Protein 4PLZ (pdb70)

Structure (mmCIF, N/CA/C/O backbone):
data_4PLZ
#
_entry.id   4PLZ
#
_cell.length_a   80.530
_cell.length_b   86.010
_cell.length_c   91.440
_cell.angle_alpha   90.000
_cell.angle_beta   90.000
_cell.angle_gamma   90.000
#
_symmetry.space_group_name_H-M   'I 2 2 2'
#
loop_
_entity.id
_entity.type
_entity.pdbx_description
1 polymer 'L-lactate dehydrogenase'
2 non-polymer 'OXAMIC ACID'
3 non-polymer '1,4-DIHYDRONICOTINAMIDE ADENINE DINUCLEOTIDE'
4 water water
#
loop_
_atom_site.group_PDB
_atom_site.id
_atom_site.type_symbol
_atom_site.label_atom_id
_atom_site.label_alt_id
_atom_site.label_comp_id
_atom_site.label_asym_id
_atom_site.label_entity_id
_atom_site.label_seq_id
_atom_site.pdbx_PDB_ins_code
_atom_site.Cartn_x
_atom_site.Cartn_y
_atom_site.Cartn_z
_atom_site.occupancy
_atom_site.B_iso_or_equiv
_atom_site.auth_seq_id
_atom_site.auth_comp_id
_atom_site.auth_asym_id
_atom_site.auth_atom_id
_atom_site.pdbx_PDB_model_num
ATOM 1 N N . LYS A 1 4 ? 45.464 39.220 18.797 1.00 20.59 3 LYS A N 1
ATOM 2 C CA . LYS A 1 4 ? 44.643 38.555 17.799 1.00 19.52 3 LYS A CA 1
ATOM 3 C C . LYS A 1 4 ? 43.659 37.546 18.387 1.00 14.55 3 LYS A C 1
ATOM 4 O O . LYS A 1 4 ? 43.915 36.936 19.427 1.00 14.84 3 LYS A O 1
ATOM 6 N N . ALA A 1 5 ? 42.551 37.359 17.687 1.00 12.37 4 ALA A N 1
ATOM 7 C CA . ALA A 1 5 ? 41.631 36.289 18.036 1.00 10.90 4 ALA A CA 1
ATOM 8 C C . ALA A 1 5 ? 42.315 34.930 17.902 1.00 10.20 4 ALA A C 1
ATOM 9 O O . ALA A 1 5 ? 43.155 34.734 17.013 1.00 11.60 4 ALA A O 1
ATOM 11 N N . LYS A 1 6 ? 41.862 33.982 18.722 1.00 9.17 5 LYS A N 1
ATOM 12 C CA . LYS A 1 6 ? 42.221 32.590 18.597 1.00 9.46 5 LYS A CA 1
ATOM 13 C C . LYS A 1 6 ? 40.966 31.817 18.194 1.00 8.51 5 LYS A C 1
ATOM 14 O O . LYS A 1 6 ? 39.925 31.849 18.886 1.00 8.96 5 LYS A O 1
ATOM 20 N N . ILE A 1 7 ? 41.060 31.144 17.058 1.00 7.61 6 ILE A N 1
ATOM 21 C CA . ILE A 1 7 ? 39.935 30.410 16.456 1.00 7.90 6 ILE A CA 1
ATOM 22 C C . ILE A 1 7 ? 40.294 28.929 16.473 1.00 7.58 6 ILE A C 1
ATOM 23 O O . ILE A 1 7 ? 41.281 28.521 15.829 1.00 8.94 6 ILE A O 1
ATOM 28 N N . VAL A 1 8 ? 39.515 28.137 17.198 1.00 7.51 7 VAL A N 1
ATOM 29 C CA . VAL A 1 8 ? 39.795 26.706 17.273 1.00 7.34 7 VAL A CA 1
ATOM 30 C C . VAL A 1 8 ? 38.763 25.949 16.443 1.00 7.12 7 VAL A C 1
ATOM 31 O O . VAL A 1 8 ? 37.542 26.057 16.661 1.00 7.95 7 VAL A O 1
ATOM 35 N N . LEU A 1 9 ? 39.272 25.205 15.460 1.00 7.05 8 LEU A N 1
ATOM 36 C CA . LEU A 1 9 ? 38.472 24.376 14.576 1.00 7.24 8 LEU A CA 1
ATOM 37 C C . LEU A 1 9 ? 38.461 22.986 15.164 1.00 7.22 8 LEU A C 1
ATOM 38 O O . LEU A 1 9 ? 39.451 22.260 15.088 1.00 8.10 8 LEU A O 1
ATOM 43 N N . VAL A 1 10 ? 37.349 22.643 15.827 1.00 7.51 9 VAL A N 1
ATOM 44 C CA . VAL A 1 10 ? 37.187 21.333 16.438 1.00 7.59 9 VAL A CA 1
ATOM 45 C C . VAL A 1 10 ? 36.636 20.424 15.358 1.00 7.60 9 VAL A C 1
ATOM 46 O O . VAL A 1 10 ? 35.417 20.397 15.075 1.00 8.07 9 VAL A O 1
ATOM 50 N N . GLY A 1 11 ? 37.557 19.701 14.719 1.00 7.95 10 GLY A N 1
ATOM 51 C CA . GLY A 1 11 ? 37.311 18.996 13.486 1.00 8.18 10 GLY A CA 1
ATOM 52 C C . GLY A 1 11 ? 38.146 19.613 12.382 1.00 8.41 10 GLY A C 1
ATOM 53 O O . GLY A 1 11 ? 37.973 20.788 12.037 1.00 8.46 10 GLY A O 1
ATOM 54 N N . SER A 1 12 ? 39.086 18.837 11.848 1.00 8.24 11 SER A N 1
ATOM 55 C CA . SER A 1 12 ? 40.028 19.287 10.830 1.00 8.06 11 SER A CA 1
ATOM 56 C C . SER A 1 12 ? 39.900 18.476 9.554 1.00 8.14 11 SER A C 1
ATOM 57 O O . SER A 1 12 ? 40.922 18.110 8.932 1.00 9.10 11 SER A O 1
ATOM 60 N N . GLY A 1 13 ? 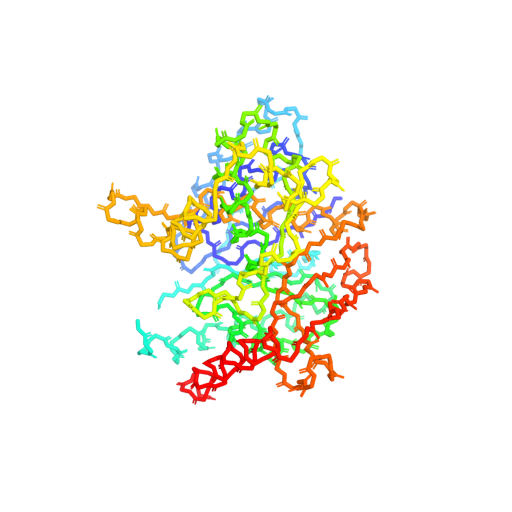38.670 18.172 9.165 1.00 8.33 12 GLY A N 1
ATOM 61 C CA . GLY A 1 13 ? 38.384 17.427 7.960 1.00 8.48 12 GLY A CA 1
ATOM 62 C C . GLY A 1 13 ? 38.212 18.348 6.772 1.00 8.06 12 GLY A C 1
ATOM 63 O O . GLY A 1 13 ? 38.930 19.350 6.626 1.00 8.51 12 GLY A O 1
ATOM 64 N N . MET A 1 14 ? 37.263 18.021 5.898 1.00 8.30 13 MET A N 1
ATOM 65 C CA A MET A 1 14 ? 37.109 18.776 4.662 0.24 9.22 13 MET A CA 1
ATOM 66 C CA B MET A 1 14 ? 37.128 18.788 4.670 0.76 8.19 13 MET A CA 1
ATOM 67 C C . MET A 1 14 ? 36.719 20.229 4.937 1.00 7.83 13 MET A C 1
ATOM 68 O O . MET A 1 14 ? 37.326 21.169 4.395 1.00 8.25 13 MET A O 1
ATOM 77 N N . ILE A 1 15 ? 35.678 20.435 5.736 1.00 7.69 14 ILE A N 1
ATOM 78 C CA . ILE A 1 15 ? 35.275 21.805 6.017 1.00 7.52 14 ILE A CA 1
ATOM 79 C C . ILE A 1 15 ? 36.363 22.532 6.825 1.00 7.52 14 ILE A C 1
ATOM 80 O O . ILE A 1 15 ? 36.681 23.697 6.535 1.00 7.58 14 ILE A O 1
ATOM 85 N N . GLY A 1 16 ? 36.940 21.850 7.820 1.00 7.79 15 GLY A N 1
ATOM 86 C CA . GLY A 1 16 ? 38.002 22.455 8.602 1.00 8.25 15 GLY A CA 1
ATOM 87 C C . GLY A 1 16 ? 39.142 22.994 7.744 1.00 7.59 15 GLY A C 1
ATOM 88 O O . GLY A 1 16 ? 39.641 24.092 7.987 1.00 8.02 15 GLY A O 1
ATOM 89 N N . GLY A 1 17 ? 39.579 22.213 6.756 1.00 8.17 16 GLY A N 1
ATOM 90 C CA . GLY A 1 17 ? 40.683 22.670 5.927 1.00 8.59 16 GLY A CA 1
ATOM 91 C C . GLY A 1 17 ? 40.368 23.943 5.165 1.00 7.77 16 GLY A C 1
ATOM 92 O O . GLY A 1 17 ? 41.211 24.839 5.072 1.00 8.82 16 GLY A O 1
ATOM 93 N N . VAL A 1 18 ? 39.176 24.029 4.599 1.00 7.28 17 VAL A N 1
ATOM 94 C CA . VAL A 1 18 ? 38.839 25.243 3.853 1.00 7.49 17 VAL A CA 1
ATOM 95 C C . VAL A 1 18 ? 38.707 26.419 4.813 1.00 6.66 17 VAL A C 1
ATOM 96 O O . VAL A 1 18 ? 39.103 27.540 4.490 1.00 7.42 17 VAL A O 1
ATOM 100 N N . MET A 1 19 ? 38.104 26.188 5.991 1.00 7.02 18 MET A N 1
ATOM 101 C CA . MET A 1 19 ? 38.014 27.286 6.957 1.00 6.77 18 MET A CA 1
ATOM 102 C C . MET A 1 19 ? 39.388 27.839 7.294 1.00 6.84 18 MET A C 1
ATOM 103 O O . MET A 1 19 ? 39.571 29.050 7.372 1.00 7.27 18 MET A O 1
ATOM 108 N N . ALA A 1 20 ? 40.363 26.952 7.542 1.00 6.89 19 ALA A N 1
ATOM 109 C CA . ALA A 1 20 ? 41.713 27.441 7.871 1.00 7.48 19 ALA A CA 1
ATOM 110 C C . ALA A 1 20 ? 42.268 28.268 6.708 1.00 7.00 19 ALA A C 1
ATOM 111 O O . ALA A 1 20 ? 42.868 29.333 6.927 1.00 7.91 19 ALA A O 1
ATOM 113 N N . THR A 1 21 ? 42.076 27.803 5.486 1.00 7.17 20 THR A N 1
ATOM 114 C CA . THR A 1 21 ? 42.538 28.542 4.301 1.00 7.25 20 THR A CA 1
ATOM 115 C C . THR A 1 21 ? 41.936 29.942 4.285 1.00 6.85 20 THR A C 1
ATOM 116 O O . THR A 1 21 ? 42.652 30.945 4.080 1.00 7.06 20 THR A O 1
ATOM 120 N N . LEU A 1 22 ? 40.610 30.020 4.470 1.00 6.91 21 LEU A N 1
ATOM 121 C CA . LEU A 1 22 ? 39.914 31.309 4.368 1.00 6.92 21 LEU A CA 1
ATOM 122 C C . LEU A 1 22 ? 40.276 32.240 5.519 1.00 6.66 21 LEU A C 1
ATOM 123 O O . LEU A 1 22 ? 40.347 33.445 5.323 1.00 7.08 21 LEU A O 1
ATOM 128 N N . ILE A 1 23 ? 40.485 31.691 6.726 1.00 6.84 22 ILE A N 1
ATOM 129 C CA . ILE A 1 23 ? 40.877 32.518 7.838 1.00 7.05 22 ILE A CA 1
ATOM 130 C C . ILE A 1 23 ? 42.210 33.208 7.536 1.00 6.95 22 ILE A C 1
ATOM 131 O O . ILE A 1 23 ? 42.377 34.403 7.804 1.00 7.64 22 ILE A O 1
ATOM 136 N N . VAL A 1 24 ? 43.173 32.471 6.963 1.00 7.07 23 VAL A N 1
ATOM 137 C CA . VAL A 1 24 ? 44.449 33.107 6.614 1.00 7.58 23 VAL A CA 1
ATOM 138 C C . VAL A 1 24 ? 44.249 34.131 5.492 1.00 6.97 23 VAL A C 1
ATOM 139 O O . VAL A 1 24 ? 44.790 35.230 5.562 1.00 7.81 23 VAL A O 1
ATOM 143 N N . GLN A 1 25 ? 43.450 33.791 4.464 1.00 7.33 24 GLN A N 1
ATOM 144 C CA . GLN A 1 25 ? 43.189 34.739 3.384 1.00 7.79 24 GLN A CA 1
ATOM 145 C C . GLN A 1 25 ? 42.689 36.061 3.931 1.00 7.47 24 GLN A C 1
ATOM 146 O O . GLN A 1 25 ? 43.050 37.132 3.417 1.00 8.75 24 GLN A O 1
ATOM 152 N N . LYS A 1 26 ? 41.808 36.000 4.931 1.00 7.24 25 LYS A N 1
ATOM 153 C CA . LYS A 1 26 ? 41.126 37.162 5.500 1.00 7.66 25 LYS A CA 1
ATOM 154 C C . LYS A 1 26 ? 41.853 37.736 6.720 1.00 8.05 25 LYS A C 1
ATOM 155 O O . LYS A 1 26 ? 41.398 38.701 7.332 1.00 8.82 25 LYS A O 1
ATOM 161 N N . ASN A 1 27 ? 42.981 37.117 7.089 1.00 7.71 26 ASN A N 1
ATOM 162 C CA . ASN A 1 27 ? 43.762 37.519 8.241 1.00 8.06 26 ASN A CA 1
ATOM 163 C C . ASN A 1 27 ? 42.919 37.635 9.511 1.00 8.20 26 ASN A C 1
ATOM 164 O O . ASN A 1 27 ? 43.075 38.580 10.283 1.00 9.39 26 ASN A O 1
ATOM 169 N N . LEU A 1 28 ? 42.023 36.670 9.739 1.00 7.82 27 LEU A N 1
ATOM 170 C CA . LEU A 1 28 ? 41.039 36.852 10.803 1.00 8.59 27 LEU A CA 1
ATOM 171 C C . LEU A 1 28 ? 41.527 36.534 12.201 1.00 8.77 27 LEU A C 1
ATOM 172 O O . LEU A 1 28 ? 40.940 37.054 13.157 1.00 10.66 27 LEU A O 1
ATOM 177 N N . GLY A 1 29 ? 42.523 35.664 12.338 1.00 8.96 28 GLY A N 1
ATOM 178 C CA . GLY A 1 29 ? 43.004 35.311 13.662 1.00 10.84 28 GLY A CA 1
ATOM 179 C C . GLY A 1 29 ? 43.899 34.101 13.582 1.00 8.95 28 GLY A C 1
ATOM 180 O O . GLY A 1 29 ? 44.026 33.466 12.527 1.00 9.06 28 GLY A O 1
ATOM 181 N N . ASP A 1 30 ? 44.530 33.783 14.716 1.00 8.47 29 ASP A N 1
ATOM 182 C CA . ASP A 1 30 ? 45.280 32.555 14.806 1.00 8.64 29 ASP A CA 1
ATOM 183 C C . ASP A 1 30 ? 44.322 31.365 14.761 1.00 8.52 29 ASP A C 1
ATOM 184 O O . ASP A 1 30 ? 43.186 31.462 15.246 1.00 10.00 29 ASP A O 1
ATOM 189 N N . VAL A 1 31 ? 44.781 30.260 14.184 1.00 8.29 30 VAL A N 1
ATOM 190 C CA . VAL A 1 31 ? 43.962 29.069 13.950 1.00 8.75 30 VAL A CA 1
ATOM 191 C C . VAL A 1 31 ? 44.558 27.859 14.593 1.00 8.11 30 VAL A C 1
ATOM 192 O O . VAL A 1 31 ? 45.778 27.605 14.412 1.00 9.23 30 VAL A O 1
ATOM 196 N N . VAL A 1 32 ? 43.744 27.062 15.292 1.00 8.04 31 VAL A N 1
ATOM 197 C CA . VAL A 1 32 ? 44.120 25.727 15.711 1.00 7.67 31 VAL A CA 1
ATOM 198 C C . VAL A 1 32 ? 43.226 24.754 14.974 1.00 7.63 31 VAL A C 1
ATOM 199 O O . VAL A 1 32 ? 41.990 24.816 15.078 1.00 8.83 31 VAL A O 1
ATOM 203 N N . LEU A 1 33 ? 43.847 23.846 14.215 1.00 7.91 32 LEU A N 1
ATOM 204 C CA . LEU A 1 33 ? 43.194 22.707 13.599 1.00 8.13 32 LEU A CA 1
ATOM 205 C C . LEU A 1 33 ? 43.263 21.564 14.602 1.00 7.82 32 LEU A C 1
ATOM 206 O O . LEU A 1 33 ? 44.327 20.958 14.766 1.00 9.08 32 LEU A O 1
ATOM 211 N N . PHE A 1 34 ? 42.172 21.309 15.319 1.00 7.91 33 PHE A N 1
ATOM 212 C CA . PHE A 1 34 ? 42.096 20.230 16.283 1.00 8.06 33 PHE A CA 1
ATOM 213 C C . PHE A 1 34 ? 41.385 19.031 15.661 1.00 8.04 33 PHE A C 1
ATOM 214 O O . PHE A 1 34 ? 40.363 19.182 14.976 1.00 8.70 33 PHE A O 1
ATOM 222 N N . ASP A 1 35 ? 41.886 17.832 15.930 1.00 8.52 34 ASP A N 1
ATOM 223 C CA . ASP A 1 35 ? 41.212 16.630 15.483 1.00 9.03 34 ASP A CA 1
ATOM 224 C C . ASP A 1 35 ? 41.622 15.485 16.411 1.00 9.85 34 ASP A C 1
ATOM 225 O O . ASP A 1 35 ? 42.630 15.588 17.106 1.00 11.12 34 ASP A O 1
ATOM 230 N N . ILE A 1 36 ? 40.872 14.405 16.350 1.00 10.76 35 ILE A N 1
ATOM 231 C CA . ILE A 1 36 ? 41.281 13.187 17.049 1.00 12.21 35 ILE A CA 1
ATOM 232 C C . ILE A 1 36 ? 42.249 12.358 16.205 1.00 11.88 35 ILE A C 1
ATOM 233 O O . ILE A 1 36 ? 42.953 11.533 16.767 1.00 13.16 35 ILE A O 1
ATOM 238 N N . VAL A 1 37 ? 42.308 12.570 14.895 1.00 11.17 36 VAL A N 1
ATOM 239 C CA . VAL A 1 37 ? 43.235 11.841 14.030 1.00 11.55 36 VAL A CA 1
ATOM 240 C C . VAL A 1 37 ? 44.655 12.344 14.296 1.00 11.11 36 VAL A C 1
ATOM 241 O O . VAL A 1 37 ? 44.918 13.544 14.225 1.00 11.37 36 VAL A O 1
ATOM 245 N N . LYS A 1 38 ? 45.567 11.423 14.558 1.00 11.29 37 LYS A N 1
ATOM 246 C CA A LYS A 1 38 ? 46.924 11.816 14.869 0.47 12.50 37 LYS A CA 1
ATOM 247 C CA B LYS A 1 38 ? 46.930 11.787 14.879 0.53 12.37 37 LYS A CA 1
ATOM 248 C C . LYS A 1 38 ? 47.614 12.423 13.687 1.00 13.07 37 LYS A C 1
ATOM 249 O O . LYS A 1 38 ? 47.481 11.925 12.558 1.00 13.40 37 LYS A O 1
ATOM 254 N N . ASN A 1 39 ? 48.360 13.502 13.968 1.00 15.24 38 ASN A N 1
ATOM 255 C CA . ASN A 1 39 ? 49.218 14.255 13.096 1.00 16.93 38 ASN A CA 1
ATOM 256 C C . ASN A 1 39 ? 48.664 14.886 11.834 1.00 14.49 38 ASN A C 1
ATOM 257 O O . ASN A 1 39 ? 49.195 15.903 11.425 1.00 13.59 38 ASN A O 1
ATOM 262 N N . MET A 1 40 ? 47.565 14.371 11.269 1.00 13.27 39 MET A N 1
ATOM 263 C CA . MET A 1 40 ? 46.913 15.002 10.108 1.00 12.44 39 MET A CA 1
ATOM 264 C C . MET A 1 40 ? 46.676 16.497 10.314 1.00 10.51 39 MET A C 1
ATOM 265 O O . MET A 1 40 ? 46.992 17.277 9.412 1.00 10.61 39 MET A O 1
ATOM 270 N N . PRO A 1 41 ? 46.191 16.940 11.485 1.00 10.96 40 PRO A N 1
ATOM 271 C CA . PRO A 1 41 ? 45.979 18.387 11.602 1.00 10.88 40 PRO A CA 1
ATOM 272 C C . PRO A 1 41 ? 47.289 19.175 11.565 1.00 10.51 40 PRO A C 1
ATOM 273 O O . PRO A 1 41 ? 47.298 20.307 11.089 1.00 10.66 40 PRO A O 1
ATOM 277 N N . HIS A 1 42 ? 48.355 18.605 12.106 1.00 11.56 41 HIS A N 1
ATOM 278 C CA . HIS A 1 42 ? 49.667 19.251 12.016 1.00 11.20 41 HIS A CA 1
ATOM 279 C C . HIS A 1 42 ? 50.102 19.405 10.564 1.00 9.85 41 HIS A C 1
ATOM 280 O O . HIS A 1 42 ? 50.695 20.421 10.201 1.00 10.29 41 HIS A O 1
ATOM 292 N N . GLY A 1 43 ? 49.852 18.386 9.755 1.00 10.45 42 GLY A N 1
ATOM 293 C CA . GLY A 1 43 ? 50.236 18.462 8.348 1.00 10.27 42 GLY A CA 1
ATOM 294 C C . GLY A 1 43 ? 49.440 19.521 7.582 1.00 9.02 42 GLY A C 1
ATOM 295 O O . GLY A 1 43 ? 50.006 20.303 6.811 1.00 9.25 42 GLY A O 1
ATOM 296 N N . LYS A 1 44 ? 48.126 19.542 7.790 1.00 9.01 43 LYS A N 1
ATOM 297 C CA . LYS A 1 44 ? 47.301 20.570 7.154 1.00 8.51 43 LYS A CA 1
ATOM 298 C C . LYS A 1 44 ? 47.695 21.957 7.636 1.00 7.78 43 LYS A C 1
ATOM 299 O O . LYS A 1 44 ? 47.733 22.915 6.862 1.00 8.09 43 LYS A O 1
ATOM 305 N N . ALA A 1 45 ? 47.977 22.077 8.925 1.00 8.30 44 ALA A N 1
ATOM 306 C CA . ALA A 1 45 ? 48.348 23.375 9.484 1.00 8.35 44 ALA A CA 1
ATOM 307 C C . ALA A 1 45 ? 49.646 23.864 8.849 1.00 7.86 44 ALA A C 1
ATOM 308 O O . ALA A 1 45 ? 49.788 25.042 8.535 1.00 8.24 44 ALA A O 1
ATOM 310 N N . LEU A 1 46 ? 50.606 22.956 8.668 1.00 8.01 45 LEU A N 1
ATOM 311 C CA . LEU A 1 46 ? 51.891 23.343 8.113 1.00 8.23 45 LEU A CA 1
ATOM 312 C C . LEU A 1 46 ? 51.708 23.868 6.668 1.00 8.04 45 LEU A C 1
ATOM 313 O O . LEU A 1 46 ? 52.166 24.956 6.322 1.00 8.26 45 LEU A O 1
ATOM 318 N N . ASP A 1 47 ? 51.008 23.089 5.838 1.00 8.17 46 ASP A N 1
ATOM 319 C CA . ASP A 1 47 ? 50.713 23.514 4.458 1.00 8.01 46 ASP A CA 1
ATOM 320 C C . ASP A 1 47 ? 50.046 24.894 4.461 1.00 7.61 46 ASP A C 1
ATOM 321 O O . ASP A 1 47 ? 50.451 25.831 3.756 1.00 8.42 46 ASP A O 1
ATOM 326 N N . THR A 1 48 ? 48.984 25.034 5.257 1.00 7.36 47 THR A N 1
ATOM 327 C CA . THR A 1 48 ? 48.202 26.248 5.235 1.00 7.56 47 THR A CA 1
ATOM 328 C C . THR A 1 48 ? 49.005 27.439 5.732 1.00 7.14 47 THR A C 1
ATOM 329 O O . THR A 1 48 ? 48.846 28.568 5.238 1.00 7.32 47 THR A O 1
ATOM 333 N N . SER A 1 49 ? 49.887 27.210 6.704 1.00 7.49 48 SER A N 1
ATOM 334 C CA . SER A 1 49 ? 50.637 28.319 7.290 1.00 8.09 48 SER A CA 1
ATOM 335 C C . SER A 1 49 ? 51.467 29.074 6.248 1.00 6.96 48 SER A C 1
ATOM 336 O O . SER A 1 49 ? 51.656 30.287 6.366 1.00 7.21 48 SER A O 1
ATOM 339 N N . HIS A 1 50 ? 51.958 28.348 5.229 1.00 7.01 49 HIS A N 1
ATOM 340 C CA . HIS A 1 50 ? 52.807 29.016 4.235 1.00 7.21 49 HIS A CA 1
ATOM 341 C C . HIS A 1 50 ? 52.053 30.074 3.448 1.00 6.95 49 HIS A C 1
ATOM 342 O O . HIS A 1 50 ? 52.659 31.007 2.900 1.00 7.66 49 HIS A O 1
ATOM 349 N N . THR A 1 51 ? 50.724 29.932 3.381 1.00 6.74 50 THR A N 1
ATOM 350 C CA . THR A 1 51 ? 49.926 30.895 2.632 1.00 7.06 50 THR A CA 1
ATOM 351 C C . THR A 1 51 ? 49.892 32.272 3.281 1.00 6.65 50 THR A C 1
ATOM 352 O O . THR A 1 51 ? 49.475 33.222 2.623 1.00 7.11 50 THR A O 1
ATOM 356 N N . ASN A 1 52 ? 50.379 32.421 4.518 1.00 6.71 51 ASN A N 1
ATOM 357 C CA . ASN A 1 52 ? 50.519 33.782 5.046 1.00 7.06 51 ASN A CA 1
ATOM 358 C C . ASN A 1 52 ? 51.361 34.647 4.116 1.00 6.66 51 ASN A C 1
ATOM 359 O O . ASN A 1 52 ? 51.115 35.846 4.054 1.00 7.27 51 ASN A O 1
ATOM 364 N N . VAL A 1 53 ? 52.379 34.080 3.460 1.00 6.60 52 VAL A N 1
ATOM 365 C CA . VAL A 1 53 ? 53.234 34.887 2.589 1.00 6.82 52 VAL A CA 1
ATOM 366 C C . VAL A 1 53 ? 52.423 35.391 1.393 1.00 6.80 52 VAL A C 1
ATOM 367 O O . VAL A 1 53 ? 52.388 36.596 1.113 1.00 7.97 52 VAL A O 1
ATOM 371 N N . MET A 1 54 ? 51.763 34.470 0.681 1.00 6.99 53 MET A N 1
ATOM 372 C CA . MET A 1 54 ? 50.971 34.853 -0.493 1.00 7.76 53 MET A CA 1
ATOM 373 C C . MET A 1 54 ? 49.859 35.826 -0.129 1.00 8.60 53 MET A C 1
ATOM 374 O O . MET A 1 54 ? 49.499 36.673 -0.946 1.00 11.90 53 MET A O 1
ATOM 382 N N . ALA A 1 55 ? 49.289 35.669 1.065 1.00 7.65 54 ALA A N 1
ATOM 383 C CA . ALA A 1 55 ? 48.131 36.445 1.474 1.00 8.92 54 ALA A CA 1
ATOM 384 C C . ALA A 1 55 ? 48.461 37.758 2.184 1.00 9.52 54 ALA A C 1
ATOM 385 O O . ALA A 1 55 ? 47.547 38.536 2.480 1.00 11.71 54 ALA A O 1
ATOM 387 N N A TYR A 1 56 ? 49.719 37.984 2.521 0.50 7.52 55 TYR A N 1
ATOM 388 N N B TYR A 1 56 ? 49.760 38.050 2.429 0.50 10.16 55 TYR A N 1
ATOM 389 C CA A TYR A 1 56 ? 50.061 39.208 3.205 0.50 8.19 55 TYR A CA 1
ATOM 390 C CA B TYR A 1 56 ? 50.316 39.161 3.290 0.50 11.04 55 TYR A CA 1
ATOM 391 C C A TYR A 1 56 ? 49.478 39.204 4.619 0.50 5.78 55 TYR A C 1
ATOM 392 C C B TYR A 1 56 ? 49.648 39.195 4.673 0.50 12.17 55 TYR A C 1
ATOM 393 O O A TYR A 1 56 ? 49.181 40.258 5.159 0.50 7.29 55 TYR A O 1
ATOM 394 O O B TYR A 1 56 ? 49.482 40.259 5.275 0.50 15.94 55 TYR A O 1
ATOM 411 N N . SER A 1 57 ? 49.334 38.019 5.205 1.00 7.36 56 SER A N 1
ATOM 412 C CA A SER A 1 57 ? 48.697 37.843 6.511 0.84 7.91 56 SER A CA 1
ATOM 413 C CA B SER A 1 57 ? 48.711 37.930 6.517 0.16 8.07 56 SER A CA 1
ATOM 414 C C . SER A 1 57 ? 49.709 37.507 7.583 1.00 7.65 56 SER A C 1
ATOM 415 O O . SER A 1 57 ? 50.873 37.226 7.303 1.00 8.42 56 SER A O 1
ATOM 420 N N . ASN A 1 58 ? 49.241 37.481 8.831 1.00 8.39 57 ASN A N 1
ATOM 421 C CA . ASN A 1 58 ? 50.077 37.024 9.932 1.00 8.82 57 ASN A CA 1
ATOM 422 C C . ASN A 1 58 ? 49.217 36.279 10.949 1.00 9.05 57 ASN A C 1
ATOM 423 O O . ASN A 1 58 ? 48.997 36.761 12.056 1.00 12.84 57 ASN A O 1
ATOM 431 N N . CYS A 1 59 ? 48.718 35.111 10.551 1.00 8.42 58 CYS A N 1
ATOM 432 C CA . CYS A 1 59 ? 47.933 34.205 11.388 1.00 9.07 58 CYS A CA 1
ATOM 433 C C . CYS A 1 59 ? 48.740 32.942 11.662 1.00 9.28 58 CYS A C 1
ATOM 434 O O . CYS A 1 59 ? 49.163 32.273 10.715 1.00 11.30 58 CYS A O 1
ATOM 437 N N . LYS A 1 60 ? 48.928 32.597 12.923 1.00 9.69 59 LYS A N 1
ATOM 438 C CA . LYS A 1 60 ? 49.516 31.293 13.234 1.00 11.11 59 LYS A CA 1
ATOM 439 C C . LYS A 1 60 ? 48.535 30.208 12.825 1.00 10.72 59 LYS A C 1
ATOM 440 O O . LYS A 1 60 ? 47.318 30.391 12.923 1.00 11.65 59 LYS A O 1
ATOM 446 N N . VAL A 1 61 ? 49.031 29.092 12.337 1.00 9.84 60 VAL A N 1
ATOM 447 C CA . VAL A 1 61 ? 48.174 27.947 12.063 1.00 9.85 60 VAL A CA 1
ATOM 448 C C . VAL A 1 61 ? 48.866 26.745 12.665 1.00 9.47 60 VAL A C 1
ATOM 449 O O . VAL A 1 61 ? 49.981 26.381 12.242 1.00 11.39 60 VAL A O 1
ATOM 453 N N . SER A 1 62 ? 48.240 26.151 13.663 1.00 9.65 61 SER A N 1
ATOM 454 C CA . SER A 1 62 ? 48.814 25.011 14.351 1.00 10.17 61 SER A CA 1
ATOM 455 C C . SER A 1 62 ? 47.836 23.853 14.339 1.00 9.24 61 SER A C 1
ATOM 456 O O . SER A 1 62 ? 46.631 24.067 14.209 1.00 11.33 61 SER A O 1
ATOM 460 N N . GLY A 1 63 ? 48.373 22.651 14.437 1.00 9.72 62 GLY A N 1
ATOM 461 C CA . GLY A 1 63 ? 47.558 21.467 14.640 1.00 9.96 62 GLY A CA 1
ATOM 462 C C . GLY A 1 63 ? 47.546 21.053 16.082 1.00 9.62 62 GLY A C 1
ATOM 463 O O . GLY A 1 63 ? 48.427 21.436 16.857 1.00 11.80 62 GLY A O 1
ATOM 464 N N . SER A 1 64 ? 46.535 20.268 16.442 1.00 9.53 63 SER A N 1
ATOM 465 C CA . SER A 1 64 ? 46.406 19.797 17.810 1.00 9.67 63 SER A CA 1
ATOM 466 C C . SER A 1 64 ? 45.653 18.504 17.880 1.00 9.23 63 SER A C 1
ATOM 467 O O . SER A 1 64 ? 44.666 18.322 17.159 1.00 9.48 63 SER A O 1
ATOM 470 N N . ASN A 1 65 ? 46.088 17.633 18.793 1.00 9.72 64 ASN A N 1
ATOM 471 C CA . ASN A 1 65 ? 45.326 16.483 19.243 1.00 10.99 64 ASN A CA 1
ATOM 472 C C . ASN A 1 65 ? 44.979 16.589 20.720 1.00 11.23 64 ASN A C 1
ATOM 473 O O . ASN A 1 65 ? 44.620 15.585 21.345 1.00 15.22 64 ASN A O 1
ATOM 478 N N . THR A 1 66 ? 45.113 17.779 21.304 1.00 9.53 65 THR A N 1
ATOM 479 C CA . THR A 1 66 ? 44.993 17.970 22.739 1.00 10.35 65 THR A CA 1
ATOM 480 C C . THR A 1 66 ? 43.840 18.916 23.067 1.00 9.63 65 THR A C 1
ATOM 481 O O . THR A 1 66 ? 43.868 20.078 22.671 1.00 9.67 65 THR A O 1
ATOM 485 N N . TYR A 1 67 ? 42.812 18.417 23.739 1.00 9.99 66 TYR A N 1
ATOM 486 C CA . TYR A 1 67 ? 41.615 19.209 23.966 1.00 10.31 66 TYR A CA 1
ATOM 487 C C . TYR A 1 67 ? 41.909 20.488 24.730 1.00 10.08 66 TYR A C 1
ATOM 488 O O . TYR A 1 67 ? 41.225 21.501 24.554 1.00 11.20 66 TYR A O 1
ATOM 497 N N . ASP A 1 68 ? 42.917 20.473 25.586 1.00 11.14 67 ASP A N 1
ATOM 498 C CA A ASP A 1 68 ? 43.144 21.661 26.390 0.51 11.75 67 ASP A CA 1
ATOM 499 C CA B ASP A 1 68 ? 43.263 21.607 26.414 0.49 13.13 67 ASP A CA 1
ATOM 500 C C . ASP A 1 68 ? 43.675 22.826 25.568 1.00 11.93 67 ASP A C 1
ATOM 501 O O . ASP A 1 68 ? 43.716 23.957 26.061 1.00 12.70 67 ASP A O 1
ATOM 510 N N . ASP A 1 69 ? 43.994 22.601 24.292 1.00 11.13 68 ASP A N 1
ATOM 511 C CA . ASP A 1 69 ? 44.284 23.735 23.432 1.00 11.52 68 ASP A CA 1
ATOM 512 C C . ASP A 1 69 ? 43.061 24.620 23.112 1.00 10.62 68 ASP A C 1
ATOM 513 O O . ASP A 1 69 ? 43.194 25.678 22.503 1.00 11.79 68 ASP A O 1
ATOM 518 N N . LEU A 1 70 ? 41.873 24.205 23.561 1.00 9.97 69 LEU A N 1
ATOM 519 C CA . LEU A 1 70 ? 40.718 25.088 23.569 1.00 9.55 69 LEU A CA 1
ATOM 520 C C . LEU A 1 70 ? 40.900 26.292 24.478 1.00 10.31 69 LEU A C 1
ATOM 521 O O . LEU A 1 70 ? 40.184 27.285 24.336 1.00 11.05 69 LEU A O 1
ATOM 526 N N . ALA A 1 71 ? 41.808 26.211 25.460 1.00 10.74 70 ALA A N 1
ATOM 527 C CA . ALA A 1 71 ? 41.984 27.316 26.392 1.00 11.52 70 ALA A CA 1
ATOM 528 C C . ALA A 1 71 ? 42.318 28.594 25.611 1.00 12.59 70 ALA A C 1
ATOM 529 O O . ALA A 1 71 ? 43.150 28.600 24.704 1.00 13.81 70 ALA A O 1
ATOM 531 N N . GLY A 1 72 ? 41.671 29.690 25.947 1.00 14.21 71 GLY A N 1
ATOM 532 C CA . GLY A 1 72 ? 41.972 30.926 25.242 1.00 14.93 71 GLY A CA 1
ATOM 533 C C . GLY A 1 72 ? 41.186 31.151 23.967 1.00 13.29 71 GLY A C 1
ATOM 534 O O . GLY A 1 72 ? 41.332 32.214 23.363 1.00 13.96 71 GLY A O 1
ATOM 535 N N . ALA A 1 73 ? 40.369 30.184 23.541 1.00 10.69 72 ALA A N 1
ATOM 536 C CA . ALA A 1 73 ? 39.654 30.357 22.271 1.00 9.74 72 ALA A CA 1
ATOM 537 C C . ALA A 1 73 ? 38.642 31.477 22.358 1.00 9.59 72 ALA A C 1
ATOM 538 O O . ALA A 1 73 ? 37.856 31.574 23.305 1.00 11.45 72 ALA A O 1
ATOM 540 N N . ASP A 1 74 ? 38.638 32.327 21.335 1.00 9.26 73 ASP A N 1
ATOM 541 C CA . ASP A 1 74 ? 37.595 33.322 21.156 1.00 8.96 73 ASP A CA 1
ATOM 542 C C . ASP A 1 74 ? 36.411 32.785 20.354 1.00 7.99 73 ASP A C 1
ATOM 543 O O . ASP A 1 74 ? 35.250 33.162 20.600 1.00 8.79 73 ASP A O 1
ATOM 548 N N . VAL A 1 75 ? 36.698 31.928 19.377 1.00 8.22 74 VAL A N 1
ATOM 549 C CA . VAL A 1 75 ? 35.676 31.300 18.530 1.00 8.26 74 VAL A CA 1
ATOM 550 C C . VAL A 1 75 ? 36.025 29.828 18.449 1.00 7.56 74 VAL A C 1
ATOM 551 O O . VAL A 1 75 ? 37.206 29.494 18.275 1.00 8.19 74 VAL A O 1
ATOM 555 N N . VAL A 1 76 ? 35.002 28.977 18.578 1.00 7.63 75 VAL A N 1
ATOM 556 C CA . VAL A 1 76 ? 35.164 27.540 18.433 1.00 7.23 75 VAL A CA 1
ATOM 557 C C . VAL A 1 76 ? 34.175 27.088 17.355 1.00 7.25 75 VAL A C 1
ATOM 558 O O . VAL A 1 76 ? 32.973 27.385 17.473 1.00 8.01 75 VAL A O 1
ATOM 562 N N . ILE A 1 77 ? 34.670 26.400 16.332 1.00 7.17 76 ILE A N 1
ATOM 563 C CA . ILE A 1 77 ? 33.811 25.952 15.246 1.00 7.50 76 ILE A CA 1
ATOM 564 C C . ILE A 1 77 ? 33.836 24.427 15.236 1.00 7.27 76 ILE A C 1
ATOM 565 O O . ILE A 1 77 ? 34.909 23.819 15.063 1.00 7.86 76 ILE A O 1
ATOM 570 N N . VAL A 1 78 ? 32.676 23.803 15.415 1.00 7.31 77 VAL A N 1
ATOM 571 C CA . VAL A 1 78 ? 32.592 22.377 15.597 1.00 7.98 77 VAL A CA 1
ATOM 572 C C . VAL A 1 78 ? 32.068 21.683 14.334 1.00 7.50 77 VAL A C 1
ATOM 573 O O . VAL A 1 78 ? 30.862 21.763 14.015 1.00 8.14 77 VAL A O 1
ATOM 577 N N . THR A 1 79 ? 32.970 21.016 13.615 1.00 7.44 78 THR A N 1
ATOM 578 C CA . THR A 1 79 ? 32.621 20.156 12.496 1.00 8.41 78 THR A CA 1
ATOM 579 C C . THR A 1 79 ? 32.871 18.690 12.801 1.00 8.41 78 THR A C 1
ATOM 580 O O . THR A 1 79 ? 32.646 17.837 11.948 1.00 9.75 78 THR A O 1
ATOM 584 N N . ALA A 1 80 ? 33.332 18.389 14.010 1.00 8.80 79 ALA A N 1
ATOM 585 C CA . ALA A 1 80 ? 33.632 17.028 14.411 1.00 9.66 79 ALA A CA 1
ATOM 586 C C . ALA A 1 80 ? 32.421 16.142 14.266 1.00 10.12 79 ALA A C 1
ATOM 587 O O . ALA A 1 80 ? 31.331 16.484 14.739 1.00 11.00 79 ALA A O 1
ATOM 589 N N . GLY A 1 81 ? 32.603 14.962 13.699 1.00 12.72 80 GLY A N 1
ATOM 590 C CA . GLY A 1 81 ? 31.486 14.048 13.695 1.00 16.38 80 GLY A CA 1
ATOM 591 C C . GLY A 1 81 ? 31.665 13.007 12.651 1.00 21.21 80 GLY A C 1
ATOM 592 O O . GLY A 1 81 ? 32.493 13.107 11.757 1.00 24.63 80 GLY A O 1
ATOM 593 N N . PHE A 1 82 ? 30.812 11.996 12.778 1.00 24.34 81 PHE A N 1
ATOM 594 C CA . PHE A 1 82 ? 30.721 10.894 11.797 1.00 28.37 81 PHE A CA 1
ATOM 595 C C . PHE A 1 82 ? 29.786 9.839 12.283 1.00 30.96 81 PHE A C 1
ATOM 596 O O . PHE A 1 82 ? 30.090 9.235 13.317 1.00 33.87 81 PHE A O 1
ATOM 598 N N . ARG A 1 95 ? 22.577 8.036 8.794 1.00 34.70 94 ARG A N 1
ATOM 599 C CA . ARG A 1 95 ? 21.164 7.941 9.116 1.00 32.69 94 ARG A CA 1
ATOM 600 C C . ARG A 1 95 ? 20.931 8.278 10.588 1.00 30.24 94 ARG A C 1
ATOM 601 O O . ARG A 1 95 ? 21.833 8.793 11.283 1.00 29.36 94 ARG A O 1
ATOM 603 N N . ASP A 1 96 ? 19.713 8.000 11.057 1.00 29.59 95 ASP A N 1
ATOM 604 C CA . ASP A 1 96 ? 19.365 8.198 12.455 1.00 27.81 95 ASP A CA 1
ATOM 605 C C . ASP A 1 96 ? 20.300 7.410 13.383 1.00 25.31 95 ASP A C 1
ATOM 606 O O . ASP A 1 96 ? 20.461 7.776 14.544 1.00 24.10 95 ASP A O 1
ATOM 611 N N . ASP A 1 97 ? 20.911 6.336 12.872 1.00 24.56 96 ASP A N 1
ATOM 612 C CA . ASP A 1 97 ? 21.875 5.543 13.643 1.00 23.94 96 ASP A CA 1
ATOM 613 C C . ASP A 1 97 ? 23.064 6.379 14.151 1.00 22.57 96 ASP A C 1
ATOM 614 O O . ASP A 1 97 ? 23.630 6.097 15.205 1.00 24.67 96 ASP A O 1
ATOM 616 N N . LEU A 1 98 ? 23.463 7.396 13.399 1.00 19.28 97 LEU A N 1
ATOM 617 C CA . LEU A 1 98 ? 24.585 8.238 13.814 1.00 18.25 97 LEU A CA 1
ATOM 618 C C . LEU A 1 98 ? 24.233 9.185 14.954 1.00 17.00 97 LEU A C 1
ATOM 619 O O . LEU A 1 98 ? 25.152 9.725 15.593 1.00 17.07 97 LEU A O 1
ATOM 624 N N . LEU A 1 99 ? 22.942 9.449 15.187 1.00 16.23 98 LEU A N 1
ATOM 625 C CA . LEU A 1 99 ? 22.541 10.475 16.155 1.00 15.13 98 LEU A CA 1
ATOM 626 C C . LEU A 1 99 ? 23.165 10.253 17.533 1.00 14.72 98 LEU A C 1
ATOM 627 O O . LEU A 1 99 ? 23.745 11.182 18.069 1.00 14.45 98 LEU A O 1
ATOM 632 N N . PRO A 1 100 ? 23.106 9.021 18.093 1.00 16.43 99 PRO A N 1
ATOM 633 C CA . PRO A 1 100 ? 23.747 8.893 19.414 1.00 17.91 99 PRO A CA 1
ATOM 634 C C . PRO A 1 100 ? 25.277 8.976 19.359 1.00 17.32 99 PRO A C 1
ATOM 635 O O . PRO A 1 100 ? 25.881 9.452 20.312 1.00 17.20 99 PRO A O 1
ATOM 639 N N . LEU A 1 101 ? 25.887 8.580 18.254 1.00 17.09 100 LEU A N 1
ATOM 640 C CA . LEU A 1 101 ? 27.349 8.673 18.136 1.00 17.55 100 LEU A CA 1
ATOM 641 C C . LEU A 1 101 ? 27.798 10.138 18.075 1.00 15.65 100 LEU A C 1
ATOM 642 O O . LEU A 1 101 ? 28.763 10.530 18.749 1.00 16.06 100 LEU A O 1
ATOM 647 N N . ASN A 1 102 ? 27.091 10.965 17.292 1.00 13.80 101 ASN A N 1
ATOM 648 C CA A ASN A 1 102 ? 27.451 12.371 17.224 0.57 12.63 101 ASN A CA 1
ATOM 649 C CA B ASN A 1 102 ? 27.421 12.389 17.188 0.43 13.22 101 ASN A CA 1
ATOM 650 C C . ASN A 1 102 ? 27.036 13.105 18.483 1.00 11.79 101 ASN A C 1
ATOM 651 O O . ASN A 1 102 ? 27.710 14.028 18.893 1.00 11.63 101 ASN A O 1
ATOM 660 N N . ASN A 1 103 ? 25.980 12.644 19.151 1.00 12.22 102 ASN A N 1
ATOM 661 C CA . ASN A 1 103 ? 25.676 13.194 20.468 1.00 12.93 102 ASN A CA 1
ATOM 662 C C . ASN A 1 103 ? 26.855 12.987 21.419 1.00 12.34 102 ASN A C 1
ATOM 663 O O . ASN A 1 103 ? 27.216 13.884 22.155 1.00 13.07 102 ASN A O 1
ATOM 668 N N . LYS A 1 104 ? 27.442 11.784 21.415 1.00 12.67 103 LYS A N 1
ATOM 669 C CA . LYS A 1 104 ? 28.559 11.535 22.322 1.00 13.32 103 LYS A CA 1
ATOM 670 C C . LYS A 1 104 ? 29.749 12.458 22.028 1.00 12.29 103 LYS A C 1
ATOM 671 O O . LYS A 1 104 ? 30.453 12.884 22.946 1.00 13.83 103 LYS A O 1
ATOM 674 N N . ILE A 1 105 ? 29.969 12.755 20.753 1.00 11.83 104 ILE A N 1
ATOM 675 C CA . ILE A 1 105 ? 31.010 13.710 20.377 1.00 11.77 104 ILE A CA 1
ATOM 676 C C . ILE A 1 105 ? 30.651 15.108 20.910 1.00 11.07 104 ILE A C 1
ATOM 677 O O . ILE A 1 105 ? 31.511 15.773 21.480 1.00 11.64 104 ILE A O 1
ATOM 682 N N . MET A 1 106 ? 29.395 15.547 20.766 1.00 11.30 105 MET A N 1
ATOM 683 C CA . MET A 1 106 ? 29.005 16.842 21.314 1.00 10.91 105 MET A CA 1
ATOM 684 C C . MET A 1 106 ? 29.171 16.888 22.826 1.00 11.19 105 MET A C 1
ATOM 685 O O . MET A 1 106 ? 29.578 17.902 23.368 1.00 11.55 105 MET A O 1
ATOM 690 N N . ILE A 1 107 ? 28.827 15.802 23.518 1.00 12.30 106 ILE A N 1
ATOM 691 C CA . ILE A 1 107 ? 29.015 15.751 24.976 1.00 13.33 106 ILE A CA 1
ATOM 692 C C . ILE A 1 107 ? 30.470 15.963 25.344 1.00 12.43 106 ILE A C 1
ATOM 693 O O . ILE A 1 107 ? 30.803 16.772 26.231 1.00 12.85 106 ILE A O 1
ATOM 698 N N . GLU A 1 108 ? 31.349 15.238 24.659 1.00 12.83 107 GLU A N 1
ATOM 699 C CA . GLU A 1 108 ? 32.760 15.316 24.970 1.00 12.82 107 GLU A CA 1
ATOM 700 C C . GLU A 1 108 ? 33.298 16.722 24.714 1.00 10.90 107 GLU A C 1
ATOM 701 O O . GLU A 1 108 ? 33.956 17.305 25.576 1.00 11.67 107 GLU A O 1
ATOM 707 N N . ILE A 1 109 ? 32.979 17.270 23.551 1.00 10.51 108 ILE A N 1
ATOM 708 C CA . ILE A 1 109 ? 33.421 18.615 23.232 1.00 10.13 108 ILE A CA 1
ATOM 709 C C . ILE A 1 109 ? 32.838 19.611 24.230 1.00 9.92 108 ILE A C 1
ATOM 710 O O . ILE A 1 109 ? 33.538 20.522 24.670 1.00 10.52 108 ILE A O 1
ATOM 715 N N . GLY A 1 110 ? 31.561 19.466 24.573 1.00 10.11 109 GLY A N 1
ATOM 716 C CA . GLY A 1 110 ? 30.942 20.405 25.498 1.00 11.12 109 GLY A CA 1
ATOM 717 C C . GLY A 1 110 ? 31.629 20.450 26.845 1.00 9.85 109 GLY A C 1
ATOM 718 O O . GLY A 1 110 ? 31.808 21.546 27.385 1.00 10.47 109 GLY A O 1
ATOM 719 N N . GLY A 1 111 ? 32.001 19.298 27.382 1.00 10.40 110 GLY A N 1
ATOM 720 C CA . GLY A 1 111 ? 32.695 19.289 28.657 1.00 10.76 110 GLY A CA 1
ATOM 721 C C . GLY A 1 111 ? 34.012 20.071 28.581 1.00 10.10 110 GLY A C 1
ATOM 722 O O . GLY A 1 111 ? 34.370 20.799 29.516 1.00 11.48 110 GLY A O 1
ATOM 723 N N . HIS A 1 112 ? 34.723 19.934 27.457 1.00 10.16 111 HIS A N 1
ATOM 724 C CA . HIS A 1 112 ? 35.990 20.637 27.319 1.00 10.62 111 HIS A CA 1
ATOM 725 C C . HIS A 1 112 ? 35.789 22.134 27.071 1.00 10.26 111 HIS A C 1
ATOM 726 O O . HIS A 1 112 ? 36.604 22.924 27.525 1.00 12.02 111 HIS A O 1
ATOM 733 N N . ILE A 1 113 ? 34.752 22.530 26.340 1.00 9.78 112 ILE A N 1
ATOM 734 C CA . ILE A 1 113 ? 34.464 23.948 26.197 1.00 10.04 112 ILE A CA 1
ATOM 735 C C . ILE A 1 113 ? 34.133 24.575 27.551 1.00 10.09 112 ILE A C 1
ATOM 736 O O . ILE A 1 113 ? 34.612 25.647 27.900 1.00 10.27 112 ILE A O 1
ATOM 741 N N . LYS A 1 114 ? 33.303 23.886 28.348 1.00 10.11 113 LYS A N 1
ATOM 742 C CA . LYS A 1 114 ? 32.876 24.435 29.611 1.00 11.08 113 LYS A CA 1
ATOM 743 C C . LYS A 1 114 ? 34.090 24.704 30.500 1.00 11.78 113 LYS A C 1
ATOM 744 O O . LYS A 1 114 ? 34.158 25.718 31.207 1.00 14.11 113 LYS A O 1
ATOM 750 N N . LYS A 1 115 ? 35.043 23.769 30.496 1.00 11.61 114 LYS A N 1
ATOM 751 C CA . LYS A 1 115 ? 36.234 23.871 31.335 1.00 12.82 114 LYS A CA 1
ATOM 752 C C . LYS A 1 115 ? 37.215 24.936 30.796 1.00 12.02 114 LYS A C 1
ATOM 753 O O . LYS A 1 115 ? 37.757 25.740 31.549 1.00 14.62 114 LYS A O 1
ATOM 756 N N . ASN A 1 116 ? 37.451 24.925 29.482 1.00 11.04 115 ASN A N 1
ATOM 757 C CA . ASN A 1 116 ? 38.581 25.650 28.907 1.00 10.97 115 ASN A CA 1
ATOM 758 C C . ASN A 1 116 ? 38.259 26.987 28.268 1.00 10.68 115 ASN A C 1
ATOM 759 O O . ASN A 1 116 ? 39.128 27.850 28.206 1.00 11.93 115 ASN A O 1
ATOM 764 N N . CYS A 1 117 ? 37.067 27.131 27.711 1.00 9.98 116 CYS A N 1
ATOM 765 C CA . CYS A 1 117 ? 36.752 28.388 27.014 1.00 10.45 116 CYS A CA 1
ATOM 766 C C . CYS A 1 117 ? 35.251 28.711 27.119 1.00 10.40 116 CYS A C 1
ATOM 767 O O . CYS A 1 117 ? 34.537 28.843 26.119 1.00 10.20 116 CYS A O 1
ATOM 770 N N . PRO A 1 118 ? 34.757 28.844 28.357 1.00 10.70 117 PRO A N 1
ATOM 771 C CA . PRO A 1 118 ? 33.316 29.075 28.543 1.00 11.38 117 PRO A CA 1
ATOM 772 C C . PRO A 1 118 ? 32.844 30.391 27.963 1.00 10.94 117 PRO A C 1
ATOM 773 O O . PRO A 1 118 ? 31.634 30.550 27.778 1.00 12.07 117 PRO A O 1
ATOM 777 N N . ASN A 1 119 ? 33.742 31.321 27.683 1.00 11.43 118 ASN A N 1
ATOM 778 C CA . ASN A 1 119 ? 33.348 32.597 27.081 1.00 12.61 118 ASN A CA 1
ATOM 779 C C . ASN A 1 119 ? 33.497 32.664 25.573 1.00 10.58 118 ASN A C 1
ATOM 780 O O . ASN A 1 119 ? 33.284 33.713 24.987 1.00 12.19 118 ASN A O 1
ATOM 785 N N . ALA A 1 120 ? 33.819 31.545 24.941 1.00 10.02 119 ALA A N 1
ATOM 786 C CA . ALA A 1 120 ? 33.970 31.532 23.477 1.00 9.80 119 ALA A CA 1
ATOM 787 C C . ALA A 1 120 ? 32.599 31.625 22.794 1.00 8.70 119 ALA A C 1
ATOM 788 O O . ALA A 1 120 ? 31.554 31.229 23.319 1.00 9.84 119 ALA A O 1
ATOM 790 N N . PHE A 1 121 ? 32.642 32.129 21.564 1.00 8.34 120 PHE A N 1
ATOM 791 C CA . PHE A 1 121 ? 31.515 32.083 20.632 1.00 8.11 120 PHE A CA 1
ATOM 792 C C . PHE A 1 121 ? 31.616 30.785 19.867 1.00 7.45 120 PHE A C 1
ATOM 793 O O . PHE A 1 121 ? 32.678 30.467 19.314 1.00 8.65 120 PHE A O 1
ATOM 801 N N . ILE A 1 122 ? 30.521 30.016 19.852 1.00 7.85 121 ILE A N 1
ATOM 802 C CA A ILE A 1 122 ? 30.511 28.659 19.345 0.77 8.37 121 ILE A CA 1
ATOM 803 C CA B ILE A 1 122 ? 30.536 28.679 19.289 0.23 7.82 121 ILE A CA 1
ATOM 804 C C . ILE A 1 122 ? 29.639 28.567 18.073 1.00 7.44 121 ILE A C 1
ATOM 805 O O . ILE A 1 122 ? 28.469 28.978 18.095 1.00 8.03 121 ILE A O 1
ATOM 814 N N . ILE A 1 123 ? 30.189 28.009 17.000 1.00 7.57 122 ILE A N 1
ATOM 815 C CA . ILE A 1 123 ? 29.419 27.703 15.802 1.00 6.96 122 ILE A CA 1
ATOM 816 C C . ILE A 1 123 ? 29.442 26.208 15.583 1.00 7.03 122 ILE A C 1
ATOM 817 O O . ILE A 1 123 ? 30.520 25.600 15.481 1.00 8.10 122 ILE A O 1
ATOM 822 N N . VAL A 1 124 ? 28.264 25.587 15.553 1.00 7.22 123 VAL A N 1
ATOM 823 C CA . VAL A 1 124 ? 28.120 24.149 15.361 1.00 7.45 123 VAL A CA 1
ATOM 824 C C . VAL A 1 124 ? 27.704 23.871 13.927 1.00 6.88 123 VAL A C 1
ATOM 825 O O . VAL A 1 124 ? 26.815 24.542 13.369 1.00 7.58 123 VAL A O 1
ATOM 829 N N . VAL A 1 125 ? 28.320 22.840 13.352 1.00 7.31 124 VAL A N 1
ATOM 830 C CA . VAL A 1 125 ? 28.127 22.470 11.965 1.00 7.58 124 VAL A CA 1
ATOM 831 C C . VAL A 1 125 ? 27.653 21.019 11.846 1.00 7.81 124 VAL A C 1
ATOM 832 O O . VAL A 1 125 ? 26.823 20.717 10.989 1.00 8.60 124 VAL A O 1
ATOM 836 N N . THR A 1 126 ? 28.159 20.136 12.703 1.00 8.39 125 THR A N 1
ATOM 837 C CA . THR A 1 126 ? 27.856 18.705 12.677 1.00 9.35 125 THR A CA 1
ATOM 838 C C . THR A 1 126 ? 26.361 18.443 12.476 1.00 9.09 125 THR A C 1
ATOM 839 O O . THR A 1 126 ? 25.529 18.991 13.187 1.00 9.45 125 THR A O 1
ATOM 843 N N . ASN A 1 127 ? 26.048 17.539 11.539 1.00 9.53 126 ASN A N 1
ATOM 844 C CA . ASN A 1 127 ? 24.659 17.243 11.216 1.00 10.32 126 ASN A CA 1
ATOM 845 C C . ASN A 1 127 ? 24.061 16.144 12.091 1.00 10.58 126 ASN A C 1
ATOM 846 O O . ASN A 1 127 ? 24.757 15.258 12.563 1.00 12.02 126 ASN A O 1
ATOM 851 N N . PRO A 1 128 ? 22.722 16.180 12.299 1.00 10.40 127 PRO A N 1
ATOM 852 C CA . PRO A 1 128 ? 21.796 17.251 11.870 1.00 10.08 127 PRO A CA 1
ATOM 853 C C . PRO A 1 128 ? 21.952 18.451 12.776 1.00 9.07 127 PRO A C 1
ATOM 854 O O . PRO A 1 128 ? 21.828 18.362 14.009 1.00 9.12 127 PRO A O 1
ATOM 858 N N . VAL A 1 129 ? 22.285 19.576 12.173 1.00 8.98 128 VAL A N 1
ATOM 859 C CA . VAL A 1 129 ? 22.830 20.717 12.917 1.00 8.89 128 VAL A CA 1
ATOM 860 C C . VAL A 1 129 ? 21.858 21.281 13.944 1.00 8.18 128 VAL A C 1
ATOM 861 O O . VAL A 1 129 ? 22.299 21.702 15.013 1.00 8.66 128 VAL A O 1
ATOM 865 N N . ASP A 1 130 ? 20.553 21.304 13.661 1.00 8.72 129 ASP A N 1
ATOM 866 C CA . ASP A 1 130 ? 19.632 21.931 14.611 1.00 8.71 129 ASP A CA 1
ATOM 867 C C . ASP A 1 130 ? 19.499 21.091 15.875 1.00 9.09 129 ASP A C 1
ATOM 868 O O . ASP A 1 130 ? 19.194 21.623 16.949 1.00 9.69 129 ASP A O 1
ATOM 873 N N . VAL A 1 131 ? 19.743 19.783 15.759 1.00 8.85 130 VAL A N 1
ATOM 874 C CA . VAL A 1 131 ? 19.826 18.908 16.921 1.00 8.85 130 VAL A CA 1
ATOM 875 C C . VAL A 1 131 ? 21.161 19.105 17.626 1.00 8.58 130 VAL A C 1
ATOM 876 O O . VAL A 1 131 ? 21.231 19.328 18.847 1.00 9.75 130 VAL A O 1
ATOM 880 N N . MET A 1 132 ? 22.257 18.986 16.872 1.00 9.04 131 MET A N 1
ATOM 881 C CA . MET A 1 132 ? 23.602 18.992 17.479 1.00 8.84 131 MET A CA 1
ATOM 882 C C . MET A 1 132 ? 23.924 20.315 18.163 1.00 8.24 131 MET A C 1
ATOM 883 O O . MET A 1 132 ? 24.587 20.321 19.208 1.00 9.14 131 MET A O 1
ATOM 888 N N . VAL A 1 133 ? 23.462 21.435 17.597 1.00 8.27 132 VAL A N 1
ATOM 889 C CA . VAL A 1 133 ? 23.747 22.720 18.232 1.00 8.70 132 VAL A CA 1
ATOM 890 C C . VAL A 1 133 ? 23.095 22.783 19.610 1.00 8.47 132 VAL A C 1
ATOM 891 O O . VAL A 1 133 ? 23.707 23.293 20.565 1.00 9.08 132 VAL A O 1
ATOM 895 N N . GLN A 1 134 ? 21.863 22.281 19.759 1.00 8.91 133 GLN A N 1
ATOM 896 C CA . GLN A 1 134 ? 21.214 22.328 21.058 1.00 9.48 133 GLN A CA 1
ATOM 897 C C . GLN A 1 134 ? 21.897 21.367 22.050 1.00 9.61 133 GLN A C 1
ATOM 898 O O . GLN A 1 134 ? 22.048 21.711 23.226 1.00 10.47 133 GLN A O 1
ATOM 904 N N . LEU A 1 135 ? 22.279 20.185 21.581 1.00 10.24 134 LEU A N 1
ATOM 905 C CA . LEU A 1 135 ? 22.990 19.246 22.449 1.00 10.90 134 LEU A CA 1
ATOM 906 C C . LEU A 1 135 ? 24.279 19.906 22.950 1.00 10.29 134 LEU A C 1
ATOM 907 O O . LEU A 1 135 ? 24.582 19.832 24.137 1.00 11.03 134 LEU A O 1
ATOM 912 N N . LEU A 1 136 ? 25.035 20.562 22.070 1.00 9.57 135 LEU A N 1
ATOM 913 C CA . LEU A 1 136 ? 26.256 21.188 22.531 1.00 9.56 135 LEU A CA 1
ATOM 914 C C . LEU A 1 136 ? 25.964 22.372 23.452 1.00 9.52 135 LEU A C 1
ATOM 915 O O . LEU A 1 136 ? 26.701 22.604 24.439 1.00 10.45 135 LEU A O 1
ATOM 920 N N . HIS A 1 137 ? 24.899 23.127 23.181 1.00 9.38 136 HIS A N 1
ATOM 921 C CA . HIS A 1 137 ? 24.471 24.163 24.129 1.00 10.50 136 HIS A CA 1
ATOM 922 C C . HIS A 1 137 ? 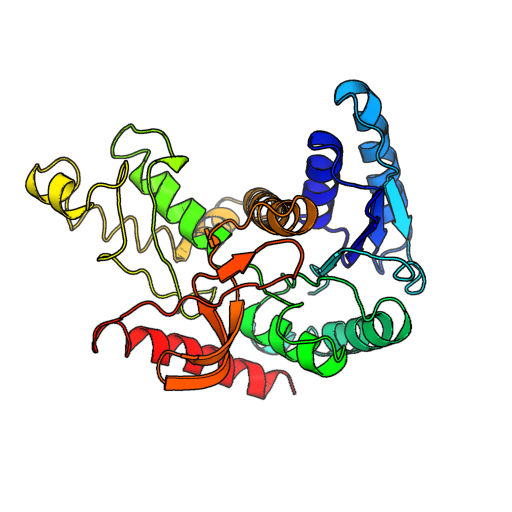24.272 23.587 25.533 1.00 11.27 136 HIS A C 1
ATOM 923 O O . HIS A 1 137 ? 24.763 24.104 26.536 1.00 12.86 136 HIS A O 1
ATOM 930 N N . GLN A 1 138 ? 23.552 22.476 25.597 1.00 11.66 137 GLN A N 1
ATOM 931 C CA . GLN A 1 138 ? 23.275 21.845 26.879 1.00 14.41 137 GLN A CA 1
ATOM 932 C C . GLN A 1 138 ? 24.515 21.344 27.583 1.00 15.54 137 GLN A C 1
ATOM 933 O O . GLN A 1 138 ? 24.618 21.487 28.803 1.00 18.31 137 GLN A O 1
ATOM 939 N N . HIS A 1 139 ? 25.450 20.749 26.848 1.00 13.92 138 HIS A N 1
ATOM 940 C CA . HIS A 1 139 ? 26.615 20.050 27.420 1.00 14.84 138 HIS A CA 1
ATOM 941 C C . HIS A 1 139 ? 27.719 21.131 27.750 1.00 14.14 138 HIS A C 1
ATOM 942 O O . HIS A 1 139 ? 28.575 20.901 28.618 1.00 17.05 138 HIS A O 1
ATOM 949 N N . SER A 1 140 ? 27.765 22.261 27.052 1.00 13.06 139 SER A N 1
ATOM 950 C CA . SER A 1 140 ? 28.826 23.265 27.232 1.00 12.94 139 SER A CA 1
ATOM 951 C C . SER A 1 140 ? 28.455 24.317 28.258 1.00 14.07 139 SER A C 1
ATOM 952 O O . SER A 1 140 ? 29.339 24.974 28.789 1.00 15.66 139 SER A O 1
ATOM 955 N N . GLY A 1 141 ? 27.154 24.520 28.468 1.00 14.47 140 GLY A N 1
ATOM 956 C CA . GLY A 1 141 ? 26.702 25.541 29.382 1.00 15.28 140 GLY A CA 1
ATOM 957 C C . GLY A 1 141 ? 26.836 26.979 28.920 1.00 13.35 140 GLY A C 1
ATOM 958 O O . GLY A 1 141 ? 26.622 27.878 29.726 1.00 14.04 140 GLY A O 1
ATOM 959 N N . VAL A 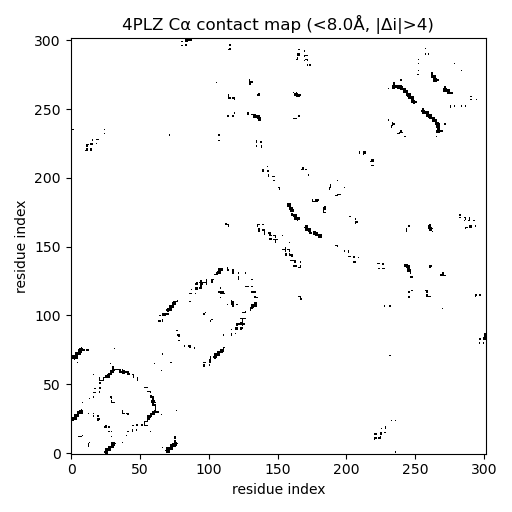1 142 ? 27.186 27.228 27.652 1.00 12.30 141 VAL A N 1
ATOM 960 C CA . VAL A 1 142 ? 27.401 28.607 27.240 1.00 11.89 141 VAL A CA 1
ATOM 961 C C . VAL A 1 142 ? 26.057 29.339 27.130 1.00 11.18 141 VAL A C 1
ATOM 962 O O . VAL A 1 142 ? 24.989 28.725 26.979 1.00 11.15 141 VAL A O 1
ATOM 966 N N . PRO A 1 143 ? 26.092 30.667 27.191 1.00 10.86 142 PRO A N 1
ATOM 967 C CA . PRO A 1 143 ? 24.827 31.406 27.063 1.00 11.27 142 PRO A CA 1
ATOM 968 C C . PRO A 1 143 ? 24.201 31.236 25.683 1.00 9.78 142 PRO A C 1
ATOM 969 O O . PRO A 1 143 ? 24.909 31.034 24.677 1.00 9.78 142 PRO A O 1
ATOM 973 N N . LYS A 1 144 ? 22.893 31.408 25.606 1.00 10.80 143 LYS A N 1
ATOM 974 C CA . LYS A 1 144 ? 22.169 31.226 24.359 1.00 11.17 143 LYS A CA 1
ATOM 975 C C . LYS A 1 144 ? 22.617 32.198 23.269 1.00 10.65 143 LYS A C 1
ATOM 976 O O . LYS A 1 144 ? 22.473 31.883 22.088 1.00 12.30 143 LYS A O 1
ATOM 982 N N . ASN A 1 145 ? 23.132 33.373 23.634 1.00 9.66 144 ASN A N 1
ATOM 983 C CA . ASN A 1 145 ? 23.591 34.314 22.596 1.00 9.77 144 ASN A CA 1
ATOM 984 C C . ASN A 1 145 ? 24.978 33.994 22.089 1.00 8.73 144 ASN A C 1
ATOM 985 O O . ASN A 1 145 ? 25.483 34.712 21.212 1.00 10.45 144 ASN A O 1
ATOM 990 N N . LYS A 1 146 ? 25.585 32.922 22.588 1.00 8.26 145 LYS A N 1
ATOM 991 C CA . LYS A 1 146 ? 26.957 32.606 22.248 1.00 8.14 145 LYS A CA 1
ATOM 992 C C . LYS A 1 146 ? 27.113 31.285 21.514 1.00 7.86 145 LYS A C 1
ATOM 993 O O . LYS A 1 146 ? 28.249 30.805 21.353 1.00 8.49 145 LYS A O 1
ATOM 999 N N . ILE A 1 147 ? 26.017 30.692 21.029 1.00 7.86 146 ILE A N 1
ATOM 1000 C CA . ILE A 1 147 ? 26.135 29.452 20.264 1.00 8.13 146 ILE A CA 1
ATOM 1001 C C . ILE A 1 147 ? 25.059 29.431 19.185 1.00 8.28 146 ILE A C 1
ATOM 1002 O O . ILE A 1 147 ? 23.873 29.677 19.453 1.00 9.99 146 ILE A O 1
ATOM 1007 N N . ILE A 1 148 ? 25.504 29.158 17.961 1.00 7.37 147 ILE A N 1
ATOM 1008 C CA . ILE A 1 148 ? 24.606 29.086 16.808 1.00 7.44 147 ILE A CA 1
ATOM 1009 C C . ILE A 1 148 ? 25.000 27.906 15.933 1.00 6.98 147 ILE A C 1
ATOM 1010 O O . ILE A 1 148 ? 26.132 27.388 16.021 1.00 7.69 147 ILE A O 1
ATOM 1015 N N . GLY A 1 149 ? 24.095 27.517 15.033 1.00 7.22 148 GLY A N 1
ATOM 1016 C CA . GLY A 1 149 ? 24.363 26.496 14.076 1.00 7.64 148 GLY A CA 1
ATOM 1017 C C . GLY A 1 149 ? 24.357 27.001 12.644 1.00 7.00 148 GLY A C 1
ATOM 1018 O O . GLY A 1 149 ? 23.564 27.874 12.288 1.00 7.56 148 GLY A O 1
ATOM 1019 N N . LEU A 1 150 ? 25.235 26.440 11.820 1.00 7.10 149 LEU A N 1
ATOM 1020 C CA . LEU A 1 150 ? 25.188 26.684 10.369 1.00 7.07 149 LEU A CA 1
ATOM 1021 C C . LEU A 1 150 ? 23.933 26.102 9.738 1.00 7.11 149 LEU A C 1
ATOM 1022 O O . LEU A 1 150 ? 23.651 24.916 9.887 1.00 8.68 149 LEU A O 1
ATOM 1027 N N . GLY A 1 151 ? 23.251 26.906 8.933 1.00 7.11 150 GLY A N 1
ATOM 1028 C CA . GLY A 1 151 ? 22.192 26.346 8.099 1.00 7.47 150 GLY A CA 1
ATOM 1029 C C . GLY A 1 151 ? 21.806 27.353 7.028 1.00 6.92 150 GLY A C 1
ATOM 1030 O O . GLY A 1 151 ? 22.190 27.237 5.852 1.00 7.39 150 GLY A O 1
ATOM 1031 N N . GLY A 1 152 ? 21.071 28.384 7.446 1.00 6.75 151 GLY A N 1
ATOM 1032 C CA . GLY A 1 152 ? 20.458 29.274 6.491 1.00 6.86 151 GLY A CA 1
ATOM 1033 C C . GLY A 1 152 ? 21.405 30.046 5.600 1.00 6.39 151 GLY A C 1
ATOM 1034 O O . GLY A 1 152 ? 21.061 30.299 4.442 1.00 6.65 151 GLY A O 1
ATOM 1035 N N . VAL A 1 153 ? 22.596 30.423 6.066 1.00 6.47 152 VAL A N 1
ATOM 1036 C CA . VAL A 1 153 ? 23.515 31.125 5.178 1.00 6.43 152 VAL A CA 1
ATOM 1037 C C . VAL A 1 153 ? 23.874 30.216 4.011 1.00 6.16 152 VAL A C 1
ATOM 1038 O O . VAL A 1 153 ? 23.947 30.654 2.847 1.00 6.85 152 VAL A O 1
ATOM 1042 N N . LEU A 1 154 ? 24.124 28.940 4.298 1.00 6.74 153 LEU A N 1
ATOM 1043 C CA . LEU A 1 154 ? 24.456 27.973 3.251 1.00 6.93 153 LEU A CA 1
ATOM 1044 C C . LEU A 1 154 ? 23.261 27.663 2.350 1.00 6.35 153 LEU A C 1
ATOM 1045 O O . LEU A 1 154 ? 23.360 27.721 1.130 1.00 6.79 153 LEU A O 1
ATOM 1050 N N . ASP A 1 155 ? 22.116 27.324 2.955 1.00 6.79 154 ASP A N 1
ATOM 1051 C CA . ASP A 1 155 ? 20.962 26.972 2.119 1.00 6.94 154 ASP A CA 1
ATOM 1052 C C . ASP A 1 155 ? 20.562 28.138 1.245 1.00 6.71 154 ASP A C 1
ATOM 1053 O O . ASP A 1 155 ? 20.251 27.969 0.053 1.00 7.27 154 ASP A O 1
ATOM 1058 N N . THR A 1 156 ? 20.506 29.338 1.822 1.00 6.55 155 THR A N 1
ATOM 1059 C CA . THR A 1 156 ? 20.140 30.487 1.005 1.00 6.62 155 THR A CA 1
ATOM 1060 C C . THR A 1 156 ? 21.218 30.861 0.000 1.00 6.27 155 THR A C 1
ATOM 1061 O O . THR A 1 156 ? 20.868 31.399 -1.065 1.00 6.86 155 THR A O 1
ATOM 1065 N N . SER A 1 157 ? 22.495 30.553 0.243 1.00 6.71 156 SER A N 1
ATOM 1066 C CA . SER A 1 157 ? 23.491 30.868 -0.796 1.00 6.89 156 SER A CA 1
ATOM 1067 C C . SER A 1 157 ? 23.145 30.151 -2.079 1.00 6.82 156 SER A C 1
ATOM 1068 O O . SER A 1 157 ? 23.359 30.666 -3.177 1.00 7.08 156 SER A O 1
ATOM 1071 N N . ARG A 1 158 ? 22.641 28.922 -1.953 1.00 6.92 157 ARG A N 1
ATOM 1072 C CA . ARG A 1 158 ? 22.285 28.109 -3.113 1.00 6.83 157 ARG A CA 1
ATOM 1073 C C . ARG A 1 158 ? 21.087 28.718 -3.850 1.00 6.88 157 ARG A C 1
ATOM 1074 O O . ARG A 1 158 ? 21.138 28.949 -5.053 1.00 7.36 157 ARG A O 1
ATOM 1082 N N . LEU A 1 159 ? 20.031 29.036 -3.102 1.00 6.88 158 LEU A N 1
ATOM 1083 C CA . LEU A 1 159 ? 18.837 29.651 -3.668 1.00 6.96 158 LEU A CA 1
ATOM 1084 C C . LEU A 1 159 ? 19.163 30.985 -4.350 1.00 6.39 158 LEU A C 1
ATOM 1085 O O . LEU A 1 159 ? 18.761 31.239 -5.501 1.00 7.38 158 LEU A O 1
ATOM 1090 N N . LYS A 1 160 ? 19.896 31.840 -3.643 1.00 6.67 159 LYS A N 1
ATOM 1091 C CA . LYS A 1 160 ? 20.303 33.133 -4.182 1.00 6.61 159 LYS A CA 1
ATOM 1092 C C . LYS A 1 160 ? 21.095 32.925 -5.461 1.00 6.32 159 LYS A C 1
ATOM 1093 O O . LYS A 1 160 ? 20.883 33.616 -6.459 1.00 6.96 159 LYS A O 1
ATOM 1099 N N . TYR A 1 161 ? 22.074 32.018 -5.414 1.00 6.61 160 TYR A N 1
ATOM 1100 C CA . TYR A 1 161 ? 22.929 31.818 -6.578 1.00 6.85 160 TYR A CA 1
ATOM 1101 C C . TYR A 1 161 ? 22.110 31.349 -7.775 1.00 6.89 160 TYR A C 1
ATOM 1102 O O . TYR A 1 161 ? 22.251 31.880 -8.887 1.00 7.33 160 TYR A O 1
ATOM 1111 N N . TYR A 1 162 ? 21.275 30.328 -7.601 1.00 7.18 161 TYR A N 1
ATOM 1112 C CA . TYR A 1 162 ? 20.528 29.805 -8.737 1.00 7.34 161 TYR A CA 1
ATOM 1113 C C . TYR A 1 162 ? 19.624 30.882 -9.354 1.00 7.32 161 TYR A C 1
ATOM 1114 O O . TYR A 1 162 ? 19.513 30.977 -10.565 1.00 7.87 161 TYR A O 1
ATOM 1123 N N . ILE A 1 163 ? 18.964 31.684 -8.511 1.00 7.17 162 ILE A N 1
ATOM 1124 C CA . ILE A 1 163 ? 18.138 32.758 -9.049 1.00 7.61 162 ILE A CA 1
ATOM 1125 C C . ILE A 1 163 ? 18.984 33.790 -9.794 1.00 7.53 162 ILE A C 1
ATOM 1126 O O . ILE A 1 163 ? 18.600 34.289 -10.859 1.00 8.09 162 ILE A O 1
ATOM 1131 N N . SER A 1 164 ? 20.148 34.121 -9.234 1.00 7.74 163 SER A N 1
ATOM 1132 C CA . SER A 1 164 ? 21.005 35.139 -9.879 1.00 7.84 163 SER A CA 1
ATOM 1133 C C . SER A 1 164 ? 21.447 34.693 -11.265 1.00 8.08 163 SER A C 1
ATOM 1134 O O . SER A 1 164 ? 21.613 35.532 -12.147 1.00 8.75 163 SER A O 1
ATOM 1137 N N . GLN A 1 165 ? 21.640 33.391 -11.462 1.00 8.72 164 GLN A N 1
ATOM 1138 C CA A GLN A 1 165 ? 22.108 32.979 -12.768 0.61 10.11 164 GLN A CA 1
ATOM 1139 C CA B GLN A 1 165 ? 22.047 32.823 -12.759 0.39 9.04 164 GLN A CA 1
ATOM 1140 C C . GLN A 1 165 ? 20.965 33.033 -13.782 1.00 9.72 164 GLN A C 1
ATOM 1141 O O . GLN A 1 165 ? 21.196 33.375 -14.931 1.00 12.99 164 GLN A O 1
ATOM 1152 N N . LYS A 1 166 ? 19.737 32.796 -13.359 1.00 9.49 165 LYS A N 1
ATOM 1153 C CA . LYS A 1 166 ? 18.606 32.974 -14.244 1.00 10.47 165 LYS A CA 1
ATOM 1154 C C . LYS A 1 166 ? 18.406 34.430 -14.611 1.00 9.82 165 LYS A C 1
ATOM 1155 O O . LYS A 1 166 ? 18.132 34.748 -15.771 1.00 11.88 165 LYS A O 1
ATOM 1161 N N . LEU A 1 167 ? 18.521 35.323 -13.641 1.00 8.40 166 LEU A N 1
ATOM 1162 C CA . LEU A 1 167 ? 18.235 36.734 -13.871 1.00 8.68 166 LEU A CA 1
ATOM 1163 C C . LEU A 1 167 ? 19.431 37.540 -14.357 1.00 9.07 166 LEU A C 1
ATOM 1164 O O . LEU A 1 167 ? 19.257 38.700 -14.720 1.00 10.19 166 LEU A O 1
ATOM 1169 N N . ASN A 1 168 ? 20.611 36.924 -14.400 1.00 8.85 167 ASN A N 1
ATOM 1170 C CA A ASN A 1 168 ? 21.842 37.582 -14.861 0.64 8.84 167 ASN A CA 1
ATOM 1171 C CA B ASN A 1 168 ? 21.838 37.589 -14.836 0.36 9.61 167 ASN A CA 1
ATOM 1172 C C . ASN A 1 168 ? 22.148 38.837 -14.033 1.00 8.19 167 ASN A C 1
ATOM 1173 O O . ASN A 1 168 ? 22.397 39.930 -14.578 1.00 8.95 167 ASN A O 1
ATOM 1182 N N . VAL A 1 169 ? 22.153 38.646 -12.709 1.00 7.72 168 VAL A N 1
ATOM 1183 C CA . VAL A 1 169 ? 22.529 39.700 -11.768 1.00 7.70 168 VAL A CA 1
ATOM 1184 C C . VAL A 1 169 ? 23.614 39.175 -10.817 1.00 6.98 168 VAL A C 1
ATOM 1185 O O . VAL A 1 169 ? 23.808 37.956 -10.691 1.00 7.35 168 VAL A O 1
ATOM 1189 N N . CYS A 1 170 ? 24.258 40.094 -10.119 1.00 6.85 169 CYS A N 1
ATOM 1190 C CA A CYS A 1 170 ? 25.240 39.716 -9.132 0.58 7.59 169 CYS A CA 1
ATOM 1191 C CA B CYS A 1 170 ? 25.225 39.778 -9.077 0.42 8.07 169 CYS A CA 1
ATOM 1192 C C . CYS A 1 170 ? 24.608 38.803 -8.076 1.00 6.99 169 CYS A C 1
ATOM 1193 O O . CYS A 1 170 ? 23.558 39.117 -7.511 1.00 6.94 169 CYS A O 1
ATOM 1198 N N . PRO A 1 171 ? 25.261 37.659 -7.768 1.00 7.26 170 PRO A N 1
ATOM 1199 C CA . PRO A 1 171 ? 24.657 36.712 -6.798 1.00 7.96 170 PRO A CA 1
ATOM 1200 C C . PRO A 1 171 ? 24.223 37.359 -5.472 1.00 8.26 170 PRO A C 1
ATOM 1201 O O . PRO A 1 171 ? 23.121 37.070 -5.001 1.00 9.41 170 PRO A O 1
ATOM 1205 N N . ARG A 1 172 ? 25.072 38.192 -4.887 1.00 8.66 171 ARG A N 1
ATOM 1206 C CA . ARG A 1 172 ? 24.740 38.806 -3.595 1.00 9.96 171 ARG A CA 1
ATOM 1207 C C . ARG A 1 172 ? 23.556 39.737 -3.677 1.00 7.91 171 ARG A C 1
ATOM 1208 O O . ARG A 1 172 ? 22.988 40.093 -2.652 1.00 8.38 171 ARG A O 1
ATOM 1216 N N . ASP A 1 173 ? 23.188 40.173 -4.882 1.00 6.98 172 ASP A N 1
ATOM 1217 C CA . ASP A 1 173 ? 22.020 41.037 -5.001 1.00 7.05 172 ASP A CA 1
ATOM 1218 C C . ASP A 1 173 ? 20.707 40.278 -4.895 1.00 7.35 172 ASP A C 1
ATOM 1219 O O . ASP A 1 173 ? 19.651 40.921 -4.728 1.00 8.91 172 ASP A O 1
ATOM 1224 N N . VAL A 1 174 ? 20.721 38.962 -4.885 1.00 6.97 173 VAL A N 1
ATOM 1225 C CA . VAL A 1 174 ? 19.511 38.209 -4.565 1.00 6.61 173 VAL A CA 1
ATOM 1226 C C . VAL A 1 174 ? 19.538 37.954 -3.064 1.00 6.58 173 VAL A C 1
ATOM 1227 O O . VAL A 1 174 ? 20.542 37.474 -2.534 1.00 7.57 173 VAL A O 1
ATOM 1231 N N . ASN A 1 175 ? 18.435 38.258 -2.384 1.00 6.73 174 ASN A N 1
ATOM 1232 C CA . ASN A 1 175 ? 18.324 37.922 -0.970 1.00 6.71 174 ASN A CA 1
ATOM 1233 C C . ASN A 1 175 ? 17.105 37.005 -0.808 1.00 6.20 174 ASN A C 1
ATOM 1234 O O . ASN A 1 175 ? 16.143 37.055 -1.603 1.00 7.05 174 ASN A O 1
ATOM 1239 N N . ALA A 1 176 ? 17.183 36.147 0.188 1.00 6.97 175 ALA A N 1
ATOM 1240 C CA . ALA A 1 176 ? 16.177 35.109 0.357 1.00 6.93 175 ALA A CA 1
ATOM 1241 C C . ALA A 1 176 ? 16.273 34.576 1.787 1.00 6.55 175 ALA A C 1
ATOM 1242 O O . ALA A 1 176 ? 17.313 34.702 2.452 1.00 7.49 175 ALA A O 1
ATOM 1244 N N . HIS A 1 177 ? 15.170 33.965 2.228 1.00 7.07 176 HIS A N 1
ATOM 1245 C CA . HIS A 1 177 ? 15.038 33.405 3.563 1.00 6.60 176 HIS A CA 1
ATOM 1246 C C . HIS A 1 177 ? 14.623 31.951 3.486 1.00 6.85 176 HIS A C 1
ATOM 1247 O O . HIS A 1 177 ? 13.611 31.600 2.864 1.00 7.37 176 HIS A O 1
ATOM 1254 N N . ILE A 1 178 ? 15.380 31.104 4.174 1.00 6.68 177 ILE A N 1
ATOM 1255 C CA . ILE A 1 178 ? 15.095 29.690 4.387 1.00 6.97 177 ILE A CA 1
ATOM 1256 C C . ILE A 1 178 ? 15.205 29.492 5.895 1.00 7.18 177 ILE A C 1
ATOM 1257 O O . ILE A 1 178 ? 16.242 29.850 6.465 1.00 7.57 177 ILE A O 1
ATOM 1262 N N . VAL A 1 179 ? 14.153 28.961 6.512 1.00 7.21 178 VAL A N 1
ATOM 1263 C CA . VAL A 1 179 ? 14.039 28.953 7.955 1.00 7.44 178 VAL A CA 1
ATOM 1264 C C . VAL A 1 179 ? 13.615 27.583 8.492 1.00 7.11 178 VAL A C 1
ATOM 1265 O O . VAL A 1 179 ? 13.353 26.635 7.738 1.00 7.81 178 VAL A O 1
ATOM 1269 N N . GLY A 1 180 ? 13.554 27.484 9.814 1.00 7.35 179 GLY A N 1
ATOM 1270 C CA . GLY A 1 180 ? 13.017 26.303 10.472 1.00 8.11 179 GLY A CA 1
ATOM 1271 C C . GLY A 1 180 ? 14.094 25.302 10.831 1.00 7.63 179 GLY A C 1
ATOM 1272 O O . GLY A 1 180 ? 14.422 25.099 12.008 1.00 8.53 179 GLY A O 1
ATOM 1273 N N . ALA A 1 181 ? 14.667 24.686 9.803 1.00 8.34 180 ALA A N 1
ATOM 1274 C CA . ALA A 1 181 ? 15.758 23.727 10.006 1.00 8.79 180 ALA A CA 1
ATOM 1275 C C . ALA A 1 181 ? 16.603 23.678 8.755 1.00 8.74 180 ALA A C 1
ATOM 1276 O O . ALA A 1 181 ? 16.138 23.994 7.648 1.00 9.45 180 ALA A O 1
ATOM 1278 N N . HIS A 1 182 ? 17.843 23.234 8.920 1.00 8.89 181 HIS A N 1
ATOM 1279 C CA . HIS A 1 182 ? 18.648 22.754 7.814 1.00 8.99 181 HIS A CA 1
ATOM 1280 C C . HIS A 1 182 ? 18.152 21.351 7.437 1.00 9.98 181 HIS A C 1
ATOM 1281 O O . HIS A 1 182 ? 17.518 20.695 8.235 1.00 14.12 181 HIS A O 1
ATOM 1288 N N . GLY A 1 183 ? 18.376 20.905 6.211 1.00 11.05 182 GLY A N 1
ATOM 1289 C CA . GLY A 1 183 ? 17.921 19.571 5.812 1.00 11.88 182 GLY A CA 1
ATOM 1290 C C . GLY A 1 183 ? 16.594 19.609 5.069 1.00 10.68 182 GLY A C 1
ATOM 1291 O O . GLY A 1 183 ? 16.093 20.659 4.702 1.00 11.00 182 GLY A O 1
ATOM 1292 N N . ASN A 1 184 ? 16.021 18.425 4.855 1.00 12.25 183 ASN A N 1
ATOM 1293 C CA A ASN A 1 184 ? 14.944 18.261 3.879 0.65 12.60 183 ASN A CA 1
ATOM 1294 C CA B ASN A 1 184 ? 14.949 18.291 3.871 0.35 13.14 183 ASN A CA 1
ATOM 1295 C C . ASN A 1 184 ? 13.642 18.979 4.257 1.00 11.65 183 ASN A C 1
ATOM 1296 O O . ASN A 1 184 ? 12.788 19.180 3.402 1.00 13.18 183 ASN A O 1
ATOM 1305 N N . LYS A 1 185 ? 13.483 19.352 5.539 1.00 10.82 184 LYS A N 1
ATOM 1306 C CA . LYS A 1 185 ? 12.303 20.100 5.957 1.00 11.20 184 LYS A CA 1
ATOM 1307 C C . LYS A 1 185 ? 12.520 21.594 5.989 1.00 9.90 184 LYS A C 1
ATOM 1308 O O 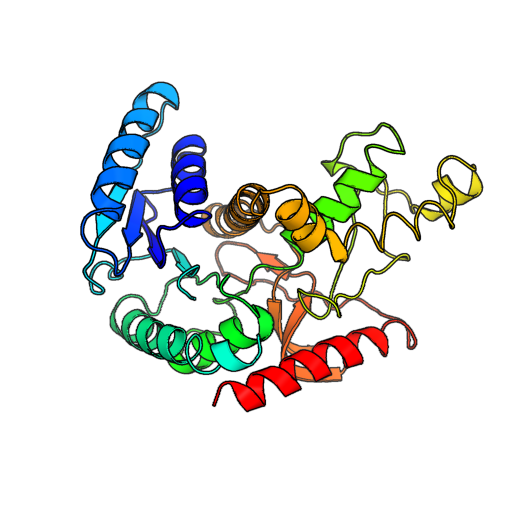. LYS A 1 185 ? 11.663 22.350 6.486 1.00 10.48 184 LYS A O 1
ATOM 1312 N N . MET A 1 186 ? 13.637 22.073 5.428 1.00 9.55 185 MET A N 1
ATOM 1313 C CA . MET A 1 186 ? 13.882 23.504 5.373 1.00 9.37 185 MET A CA 1
ATOM 1314 C C . MET A 1 186 ? 12.682 24.216 4.740 1.00 9.21 185 MET A C 1
ATOM 1315 O O . MET A 1 186 ? 12.079 23.706 3.803 1.00 10.81 185 MET A O 1
ATOM 1320 N N . VAL A 1 187 ? 12.378 25.421 5.223 1.00 8.31 186 VAL A N 1
ATOM 1321 C CA . VAL A 1 187 ? 11.225 26.172 4.727 1.00 8.56 186 VAL A CA 1
ATOM 1322 C C . VAL A 1 187 ? 11.713 27.269 3.807 1.00 7.80 186 VAL A C 1
ATOM 1323 O O . VAL A 1 187 ? 12.317 28.237 4.265 1.00 8.04 186 VAL A O 1
ATOM 1327 N N . LEU A 1 188 ? 11.439 27.109 2.513 1.00 8.27 187 LEU A N 1
ATOM 1328 C CA A LEU A 1 188 ? 11.848 28.084 1.506 0.56 8.02 187 LEU A CA 1
ATOM 1329 C CA B LEU A 1 188 ? 11.864 28.084 1.525 0.44 7.95 187 LEU A CA 1
ATOM 1330 C C . LEU A 1 188 ? 10.729 29.098 1.321 1.00 7.99 187 LEU A C 1
ATOM 1331 O O . LEU A 1 188 ? 9.653 28.744 0.848 1.00 10.33 187 LEU A O 1
ATOM 1340 N N . LEU A 1 189 ? 10.961 30.339 1.720 1.00 7.61 188 LEU A N 1
ATOM 1341 C CA . LEU A 1 189 ? 9.895 31.346 1.795 1.00 7.82 188 LEU A CA 1
ATOM 1342 C C . LEU A 1 189 ? 9.851 32.181 0.520 1.00 7.67 188 LEU A C 1
ATOM 1343 O O . LEU A 1 189 ? 10.548 33.195 0.384 1.00 7.84 188 LEU A O 1
ATOM 1348 N N . LYS A 1 190 ? 9.019 31.778 -0.439 1.00 8.28 189 LYS A N 1
ATOM 1349 C CA . LYS A 1 190 ? 8.925 32.502 -1.689 1.00 7.95 189 LYS A CA 1
ATOM 1350 C C . LYS A 1 190 ? 8.658 33.998 -1.508 1.00 7.70 189 LYS A C 1
ATOM 1351 O O . LYS A 1 190 ? 9.185 34.820 -2.262 1.00 8.45 189 LYS A O 1
ATOM 1357 N N . ARG A 1 191 ? 7.832 34.358 -0.531 1.00 7.85 190 ARG A N 1
ATOM 1358 C CA . ARG A 1 191 ? 7.444 35.736 -0.293 1.00 9.12 190 ARG A CA 1
ATOM 1359 C C . ARG A 1 191 ? 8.620 36.632 0.101 1.00 7.89 190 ARG A C 1
ATOM 1360 O O . ARG A 1 191 ? 8.524 37.849 -0.017 1.00 9.56 190 ARG A O 1
ATOM 1368 N N . TYR A 1 192 ? 9.691 36.030 0.614 1.00 7.47 191 TYR A N 1
ATOM 1369 C CA . TYR A 1 192 ? 10.836 36.747 1.159 1.00 7.82 191 TYR A CA 1
ATOM 1370 C C . TYR A 1 192 ? 12.053 36.750 0.221 1.00 7.66 191 TYR A C 1
ATOM 1371 O O . TYR A 1 192 ? 13.188 36.979 0.676 1.00 8.63 191 TYR A O 1
ATOM 1380 N N . ILE A 1 193 ? 11.817 36.606 -1.086 1.00 7.01 192 ILE A N 1
ATOM 1381 C CA . ILE A 1 193 ? 12.905 36.698 -2.050 1.00 6.65 192 ILE A CA 1
ATOM 1382 C C . ILE A 1 193 ? 12.893 38.077 -2.692 1.00 6.61 192 ILE A C 1
ATOM 1383 O O . ILE A 1 193 ? 11.828 38.574 -3.115 1.00 7.17 192 ILE A O 1
ATOM 1388 N N . THR A 1 194 ? 14.060 38.712 -2.770 1.00 6.56 193 THR A N 1
ATOM 1389 C CA . THR A 1 194 ? 14.216 39.983 -3.424 1.00 6.39 193 THR A CA 1
ATOM 1390 C C . THR A 1 194 ? 15.421 39.975 -4.363 1.00 6.16 193 THR A C 1
ATOM 1391 O O . THR A 1 194 ? 16.336 39.141 -4.202 1.00 7.16 193 THR A O 1
ATOM 1395 N N . VAL A 1 195 ? 15.418 40.901 -5.308 1.00 6.66 194 VAL A N 1
ATOM 1396 C CA . VAL A 1 195 ? 16.488 41.068 -6.285 1.00 7.02 194 VAL A CA 1
ATOM 1397 C C . VAL A 1 195 ? 16.846 42.536 -6.290 1.00 7.00 194 VAL A C 1
ATOM 1398 O O . VAL A 1 195 ? 16.009 43.369 -6.650 1.00 8.00 194 VAL A O 1
ATOM 1402 N N . GLY A 1 196 ? 18.063 42.881 -5.857 1.00 7.41 195 GLY A N 1
ATOM 1403 C CA . GLY A 1 196 ? 18.361 44.295 -5.701 1.00 8.27 195 GLY A CA 1
ATOM 1404 C C . GLY A 1 196 ? 17.399 45.016 -4.774 1.00 7.47 195 GLY A C 1
ATOM 1405 O O . GLY A 1 196 ? 17.177 46.209 -4.934 1.00 8.70 195 GLY A O 1
ATOM 1406 N N . GLY A 1 197 ? 16.849 44.277 -3.798 1.00 7.02 196 GLY A N 1
ATOM 1407 C CA . GLY A 1 197 ? 15.906 44.856 -2.858 1.00 7.60 196 GLY A CA 1
ATOM 1408 C C . GLY A 1 197 ? 14.465 44.912 -3.355 1.00 6.84 196 GLY A C 1
ATOM 1409 O O . GLY A 1 197 ? 13.604 45.427 -2.623 1.00 8.27 196 GLY A O 1
ATOM 1410 N N . ILE A 1 198 ? 14.215 44.432 -4.563 1.00 7.17 197 ILE A N 1
ATOM 1411 C CA . ILE A 1 198 ? 12.901 44.495 -5.196 1.00 7.50 197 ILE A CA 1
ATOM 1412 C C . ILE A 1 198 ? 12.219 43.149 -5.020 1.00 7.21 197 ILE A C 1
ATOM 1413 O O . ILE A 1 198 ? 12.862 42.118 -5.210 1.00 7.43 197 ILE A O 1
ATOM 1418 N N . PRO A 1 199 ? 10.912 43.096 -4.723 1.00 7.97 198 PRO A N 1
ATOM 1419 C CA . PRO A 1 199 ? 10.284 41.774 -4.607 1.00 8.57 198 PRO A CA 1
ATOM 1420 C C . PRO A 1 199 ? 10.477 40.946 -5.869 1.00 7.78 198 PRO A C 1
ATOM 1421 O O . PRO A 1 199 ? 10.229 41.412 -6.981 1.00 8.49 198 PRO A O 1
ATOM 1425 N N . LEU A 1 200 ? 10.799 39.670 -5.673 1.00 7.77 199 LEU A N 1
ATOM 1426 C CA . LEU A 1 200 ? 10.912 38.770 -6.817 1.00 8.21 199 LEU A CA 1
ATOM 1427 C C . LEU A 1 200 ? 9.624 38.715 -7.632 1.00 8.53 199 LEU A C 1
ATOM 1428 O O . LEU A 1 200 ? 9.679 38.528 -8.861 1.00 8.74 199 LEU A O 1
ATOM 1433 N N . GLN A 1 201 ? 8.480 38.888 -6.983 1.00 8.51 200 GLN A N 1
ATOM 1434 C CA . GLN A 1 201 ? 7.227 38.830 -7.733 1.00 9.49 200 GLN A CA 1
ATOM 1435 C C . GLN A 1 201 ? 7.218 39.819 -8.887 1.00 9.00 200 GLN A C 1
ATOM 1436 O O . GLN A 1 201 ? 6.562 39.540 -9.894 1.00 9.89 200 GLN A O 1
ATOM 1442 N N . GLU A 1 202 ? 7.898 40.962 -8.800 1.00 9.00 201 GLU A N 1
ATOM 1443 C CA . GLU A 1 202 ? 7.901 41.884 -9.936 1.00 9.00 201 GLU A CA 1
ATOM 1444 C C . GLU A 1 202 ? 8.581 41.256 -11.149 1.00 9.39 201 GLU A C 1
ATOM 1445 O O . GLU A 1 202 ? 8.158 41.477 -12.288 1.00 10.27 201 GLU A O 1
ATOM 1451 N N . PHE A 1 203 ? 9.656 40.506 -10.911 1.00 9.14 202 PHE A N 1
ATOM 1452 C CA . PHE A 1 203 ? 10.354 39.806 -11.992 1.00 9.30 202 PHE A CA 1
ATOM 1453 C C . PHE A 1 203 ? 9.521 38.679 -12.570 1.00 10.18 202 PHE A C 1
ATOM 1454 O O . PHE A 1 203 ? 9.592 38.428 -13.785 1.00 11.08 202 PHE A O 1
ATOM 1462 N N . ILE A 1 204 ? 8.736 38.016 -11.724 1.00 9.62 203 ILE A N 1
ATOM 1463 C CA . ILE A 1 204 ? 7.818 36.987 -12.225 1.00 10.17 203 ILE A CA 1
ATOM 1464 C C . ILE A 1 204 ? 6.755 37.661 -13.098 1.00 11.22 203 ILE A C 1
ATOM 1465 O O . ILE A 1 204 ? 6.435 37.175 -14.191 1.00 11.77 203 ILE A O 1
ATOM 1470 N N . ASN A 1 205 ? 6.186 38.775 -12.620 1.00 10.84 204 ASN A N 1
ATOM 1471 C CA . ASN A 1 205 ? 5.170 39.473 -13.379 1.00 12.11 204 ASN A CA 1
ATOM 1472 C C . ASN A 1 205 ? 5.685 39.906 -14.744 1.00 12.98 204 ASN A C 1
ATOM 1473 O O . ASN A 1 205 ? 4.944 39.910 -15.722 1.00 14.94 204 ASN A O 1
ATOM 1478 N N . ASN A 1 206 ? 6.975 40.260 -14.812 1.00 13.09 205 ASN A N 1
ATOM 1479 C CA . ASN A 1 206 ? 7.592 40.652 -16.083 1.00 14.38 205 ASN A CA 1
ATOM 1480 C C . ASN A 1 206 ? 8.107 39.505 -16.943 1.00 14.92 205 ASN A C 1
ATOM 1481 O O . ASN A 1 206 ? 8.771 39.738 -17.967 1.00 16.78 205 ASN A O 1
ATOM 1486 N N . LYS A 1 207 ? 7.818 38.278 -16.525 1.00 14.53 206 LYS A N 1
ATOM 1487 C CA . LYS A 1 207 ? 8.171 37.066 -17.253 1.00 15.54 206 LYS A CA 1
ATOM 1488 C C . LYS A 1 207 ? 9.679 36.946 -17.419 1.00 14.99 206 LYS A C 1
ATOM 1489 O O . LYS A 1 207 ? 10.149 36.323 -18.373 1.00 18.11 206 LYS A O 1
ATOM 1493 N N . LEU A 1 208 ? 10.441 37.495 -16.440 1.00 14.22 207 LEU A N 1
ATOM 1494 C CA . LEU A 1 208 ? 11.886 37.334 -16.425 1.00 14.88 207 LEU A CA 1
ATOM 1495 C C . LEU A 1 208 ? 12.282 36.030 -15.757 1.00 13.11 207 LEU A C 1
ATOM 1496 O O . LEU A 1 208 ? 13.356 35.488 -16.025 1.00 15.51 207 LEU A O 1
ATOM 1501 N N . ILE A 1 209 ? 11.393 35.513 -14.900 1.00 13.20 208 ILE A N 1
ATOM 1502 C CA . ILE A 1 209 ? 11.523 34.201 -14.305 1.00 12.20 208 ILE A CA 1
ATOM 1503 C C . ILE A 1 209 ? 10.102 33.740 -14.014 1.00 12.70 208 ILE A C 1
ATOM 1504 O O . ILE A 1 209 ? 9.280 34.534 -13.629 1.00 13.35 208 ILE A O 1
ATOM 1509 N N . SER A 1 210 ? 9.792 32.483 -14.229 1.00 11.25 209 SER A N 1
ATOM 1510 C CA . SER A 1 210 ? 8.421 32.014 -14.004 1.00 10.81 209 SER A CA 1
ATOM 1511 C C . SER A 1 210 ? 8.262 31.319 -12.661 1.00 9.89 209 SER A C 1
ATOM 1512 O O . SER A 1 210 ? 9.237 30.897 -12.028 1.00 9.87 209 SER A O 1
ATOM 1515 N N . ASP A 1 211 ? 7.011 31.166 -12.243 1.00 9.68 210 ASP A N 1
ATOM 1516 C CA . ASP A 1 211 ? 6.732 30.388 -11.061 1.00 9.47 210 ASP A CA 1
ATOM 1517 C C . ASP A 1 211 ? 7.235 28.946 -11.178 1.00 9.00 210 ASP A C 1
ATOM 1518 O O . ASP A 1 211 ? 7.761 28.398 -10.203 1.00 10.00 210 ASP A O 1
ATOM 1523 N N . ALA A 1 212 ? 7.088 28.349 -12.351 1.00 9.78 211 ALA A N 1
ATOM 1524 C CA . ALA A 1 212 ? 7.556 26.989 -12.546 1.00 10.33 211 ALA A CA 1
ATOM 1525 C C . ALA A 1 212 ? 9.089 26.905 -12.475 1.00 9.87 211 ALA A C 1
ATOM 1526 O O . ALA A 1 212 ? 9.643 25.946 -11.929 1.00 10.18 211 ALA A O 1
ATOM 1528 N N . GLU A 1 213 ? 9.782 27.910 -13.041 1.00 9.88 212 GLU A N 1
ATOM 1529 C CA . GLU A 1 213 ? 11.242 27.935 -12.896 1.00 9.93 212 GLU A CA 1
ATOM 1530 C C . GLU A 1 213 ? 11.638 28.004 -11.435 1.00 9.59 212 GLU A C 1
ATOM 1531 O O . GLU A 1 213 ? 12.607 27.361 -11.006 1.00 9.83 212 GLU A O 1
ATOM 1537 N N . LEU A 1 214 ? 10.914 28.827 -10.669 1.00 9.26 213 LEU A N 1
ATOM 1538 C CA A LEU A 1 214 ? 11.253 28.985 -9.257 0.64 9.45 213 LEU A CA 1
ATOM 1539 C CA B LEU A 1 214 ? 11.193 28.978 -9.250 0.36 9.45 213 LEU A CA 1
ATOM 1540 C C . LEU A 1 214 ? 10.976 27.691 -8.498 1.00 9.76 213 LEU A C 1
ATOM 1541 O O . LEU A 1 214 ? 11.754 27.314 -7.633 1.00 10.28 213 LEU A O 1
ATOM 1550 N N . GLU A 1 215 ? 9.888 26.972 -8.837 1.00 10.36 214 GLU A N 1
ATOM 1551 C CA A GLU A 1 215 ? 9.647 25.680 -8.195 0.62 11.12 214 GLU A CA 1
ATOM 1552 C CA B GLU A 1 215 ? 9.644 25.686 -8.208 0.38 11.01 214 GLU A CA 1
ATOM 1553 C C . GLU A 1 215 ? 10.812 24.729 -8.427 1.00 9.88 214 GLU A C 1
ATOM 1554 O O . GLU A 1 215 ? 11.260 24.038 -7.498 1.00 10.04 214 GLU A O 1
ATOM 1559 N N . ALA A 1 216 ? 11.332 24.686 -9.665 1.00 9.57 215 ALA A N 1
ATOM 1560 C CA . ALA A 1 216 ? 12.460 23.809 -9.933 1.00 9.63 215 ALA A CA 1
ATOM 1561 C C . ALA A 1 216 ? 13.712 24.263 -9.156 1.00 8.77 215 ALA A C 1
ATOM 1562 O O . ALA A 1 216 ? 14.472 23.414 -8.657 1.00 9.69 215 ALA A O 1
ATOM 1564 N N . ILE A 1 217 ? 13.910 25.572 -9.020 1.00 9.13 216 ILE A N 1
ATOM 1565 C CA . ILE A 1 217 ? 15.029 26.088 -8.243 1.00 8.55 216 ILE A CA 1
ATOM 1566 C C . ILE A 1 217 ? 14.880 25.730 -6.761 1.00 8.23 216 ILE A C 1
ATOM 156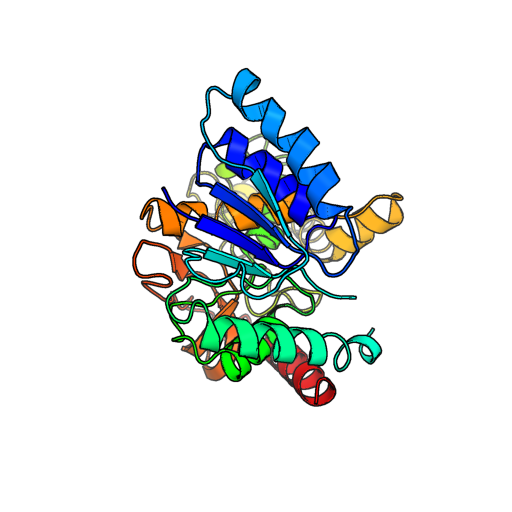7 O O . ILE A 1 217 ? 15.873 25.429 -6.081 1.00 8.78 216 ILE A O 1
ATOM 1572 N N . PHE A 1 218 ? 13.661 25.797 -6.231 1.00 8.57 217 PHE A N 1
ATOM 1573 C CA A PHE A 1 218 ? 13.442 25.418 -4.845 0.65 9.17 217 PHE A CA 1
ATOM 1574 C CA B PHE A 1 218 ? 13.458 25.418 -4.838 0.35 9.01 217 PHE A CA 1
ATOM 1575 C C . PHE A 1 218 ? 13.824 23.955 -4.628 1.00 8.63 217 PHE A C 1
ATOM 1576 O O . PHE A 1 218 ? 14.532 23.605 -3.682 1.00 9.72 217 PHE A O 1
ATOM 1591 N N . ASP A 1 219 ? 13.325 23.085 -5.490 1.00 9.80 218 ASP A N 1
ATOM 1592 C CA A ASP A 1 219 ? 13.681 21.667 -5.357 0.58 10.52 218 ASP A CA 1
ATOM 1593 C CA B ASP A 1 219 ? 13.666 21.670 -5.396 0.42 10.81 218 ASP A CA 1
ATOM 1594 C C . ASP A 1 219 ? 15.189 21.451 -5.502 1.00 10.28 218 ASP A C 1
ATOM 1595 O O . ASP A 1 219 ? 15.783 20.650 -4.755 1.00 11.19 218 ASP A O 1
ATOM 1604 N N . ARG A 1 220 ? 15.825 22.175 -6.418 1.00 9.73 219 ARG A N 1
ATOM 1605 C CA . ARG A 1 220 ? 17.278 22.049 -6.555 1.00 9.74 219 ARG A CA 1
ATOM 1606 C C . ARG A 1 220 ? 17.977 22.481 -5.274 1.00 9.44 219 ARG A C 1
ATOM 1607 O O . ARG A 1 220 ? 18.959 21.844 -4.866 1.00 10.21 219 ARG A O 1
ATOM 1615 N N . THR A 1 221 ? 17.503 23.548 -4.656 1.00 8.94 220 THR A N 1
ATOM 1616 C CA . THR A 1 221 ? 18.094 24.026 -3.424 1.00 8.82 220 THR A CA 1
ATOM 1617 C C . THR A 1 221 ? 17.999 22.965 -2.323 1.00 9.09 220 THR A C 1
ATOM 1618 O O . THR A 1 221 ? 19.005 22.652 -1.647 1.00 9.76 220 THR A O 1
ATOM 1622 N N . VAL A 1 222 ? 16.804 22.404 -2.131 1.00 9.41 221 VAL A N 1
ATOM 1623 C CA . VAL A 1 222 ? 16.636 21.397 -1.096 1.00 11.30 221 VAL A CA 1
ATOM 1624 C C . VAL A 1 222 ? 17.581 20.208 -1.329 1.00 11.02 221 VAL A C 1
ATOM 1625 O O . VAL A 1 222 ? 18.159 19.665 -0.394 1.00 12.67 221 VAL A O 1
ATOM 1629 N N . ASN A 1 223 ? 17.743 19.823 -2.589 1.00 10.56 222 ASN A N 1
ATOM 1630 C CA . ASN A 1 223 ? 18.502 18.631 -2.921 1.00 12.02 222 ASN A CA 1
ATOM 1631 C C . ASN A 1 223 ? 19.953 18.877 -3.319 1.00 10.60 222 ASN A C 1
ATOM 1632 O O . ASN A 1 223 ? 20.601 17.960 -3.836 1.00 11.60 222 ASN A O 1
ATOM 1637 N N . THR A 1 224 ? 20.471 20.081 -3.058 1.00 9.92 223 THR A N 1
ATOM 1638 C CA . THR A 1 224 ? 21.797 20.412 -3.562 1.00 9.56 223 THR A CA 1
ATOM 1639 C C . THR A 1 224 ? 22.885 19.504 -2.980 1.00 9.51 223 THR A C 1
ATOM 1640 O O . THR A 1 224 ? 23.801 19.099 -3.704 1.00 9.72 223 THR A O 1
ATOM 1644 N N . ALA A 1 225 ? 22.840 19.216 -1.674 1.00 10.62 224 ALA A N 1
ATOM 1645 C CA . ALA A 1 225 ? 23.898 18.363 -1.110 1.00 11.42 224 ALA A CA 1
ATOM 1646 C C . ALA A 1 225 ? 23.897 17.003 -1.783 1.00 11.83 224 ALA A C 1
ATOM 1647 O O . ALA A 1 225 ? 24.955 16.475 -2.127 1.00 13.12 224 ALA A O 1
ATOM 1649 N N . LEU A 1 226 ? 22.701 16.448 -2.014 1.00 12.04 225 LEU A N 1
ATOM 1650 C CA . LEU A 1 226 ? 22.584 15.171 -2.711 1.00 12.83 225 LEU A CA 1
ATOM 1651 C C . LEU A 1 226 ? 23.100 15.258 -4.149 1.00 12.06 225 LEU A C 1
ATOM 1652 O O . LEU A 1 226 ? 23.744 14.334 -4.653 1.00 13.52 225 LEU A O 1
ATOM 1657 N N . GLU A 1 227 ? 22.793 16.360 -4.826 1.00 11.38 226 GLU A N 1
ATOM 1658 C CA . GLU A 1 227 ? 23.239 16.561 -6.201 1.00 11.86 226 GLU A CA 1
ATOM 1659 C C . GLU A 1 227 ? 24.773 16.526 -6.242 1.00 11.74 226 GLU A C 1
ATOM 1660 O O . GLU A 1 227 ? 25.368 15.878 -7.125 1.00 13.17 226 GLU A O 1
ATOM 1666 N N . ILE A 1 228 ? 25.420 17.221 -5.302 1.00 11.23 227 ILE A N 1
ATOM 1667 C CA . ILE A 1 228 ? 26.876 17.262 -5.273 1.00 11.13 227 ILE A CA 1
ATOM 1668 C C . ILE A 1 228 ? 27.456 15.885 -5.003 1.00 12.32 227 ILE A C 1
ATOM 1669 O O . ILE A 1 228 ? 28.399 15.439 -5.683 1.00 13.66 227 ILE A O 1
ATOM 1674 N N . VAL A 1 229 ? 26.885 15.165 -4.042 1.00 13.01 228 VAL A N 1
ATOM 1675 C CA . VAL A 1 229 ? 27.346 13.803 -3.753 1.00 14.25 228 VAL A CA 1
ATOM 1676 C C . VAL A 1 229 ? 27.159 12.882 -4.963 1.00 14.53 228 VAL A C 1
ATOM 1677 O O . VAL A 1 229 ? 28.031 12.056 -5.290 1.00 15.74 228 VAL A O 1
ATOM 1681 N N . ASN A 1 230 ? 26.034 13.010 -5.664 1.00 14.53 229 ASN A N 1
ATOM 1682 C CA . ASN A 1 230 ? 25.808 12.165 -6.835 1.00 15.75 229 ASN A CA 1
ATOM 1683 C C . ASN A 1 230 ? 26.748 12.477 -8.007 1.00 15.51 229 ASN A C 1
ATOM 1684 O O . ASN A 1 230 ? 26.925 11.641 -8.901 1.00 18.01 229 ASN A O 1
ATOM 1689 N N . LEU A 1 231 ? 27.366 13.650 -7.978 1.00 14.72 230 LEU A N 1
ATOM 1690 C CA . LEU A 1 231 ? 28.396 14.012 -8.945 1.00 15.05 230 LEU A CA 1
ATOM 1691 C C . LEU A 1 231 ? 29.776 13.619 -8.501 1.00 15.48 230 LEU A C 1
ATOM 1692 O O . LEU A 1 231 ? 30.779 14.040 -9.081 1.00 18.20 230 LEU A O 1
ATOM 1697 N N . HIS A 1 232 ? 29.855 12.791 -7.468 1.00 14.91 231 HIS A N 1
ATOM 1698 C CA . HIS A 1 232 ? 31.146 12.269 -6.962 1.00 15.85 231 HIS A CA 1
ATOM 1699 C C . HIS A 1 232 ? 32.008 13.351 -6.347 1.00 14.58 231 HIS A C 1
ATOM 1700 O O . HIS A 1 232 ? 33.239 13.358 -6.459 1.00 16.47 231 HIS A O 1
ATOM 1707 N N . ALA A 1 233 ? 31.346 14.233 -5.638 1.00 13.55 232 ALA A N 1
ATOM 1708 C CA . ALA A 1 233 ? 32.015 15.272 -4.883 1.00 13.96 232 ALA A CA 1
ATOM 1709 C C . ALA A 1 233 ? 31.394 15.358 -3.494 1.00 14.42 232 ALA A C 1
ATOM 1710 O O . ALA A 1 233 ? 30.516 14.594 -3.174 1.00 16.89 232 ALA A O 1
ATOM 1712 N N . SER A 1 234 ? 31.864 16.284 -2.677 1.00 16.38 233 SER A N 1
ATOM 1713 C CA A SER A 1 234 ? 31.300 16.489 -1.349 0.54 16.89 233 SER A CA 1
ATOM 1714 C CA B SER A 1 234 ? 31.359 16.497 -1.318 0.46 16.33 233 SER A CA 1
ATOM 1715 C C . SER A 1 234 ? 31.055 17.972 -1.131 1.00 14.16 233 SER A C 1
ATOM 1716 O O . SER A 1 234 ? 31.854 18.805 -1.573 1.00 13.44 233 SER A O 1
ATOM 1721 N N . PRO A 1 235 ? 29.928 18.336 -0.462 1.00 13.61 234 PRO A N 1
ATOM 1722 C CA . PRO A 1 235 ? 29.722 19.769 -0.170 1.00 10.85 234 PRO A CA 1
ATOM 1723 C C . PRO A 1 235 ? 30.548 20.224 1.026 1.00 9.83 234 PRO A C 1
ATOM 1724 O O . PRO A 1 235 ? 30.237 19.878 2.173 1.00 10.99 234 PRO A O 1
ATOM 1728 N N . TYR A 1 236 ? 31.589 20.996 0.765 1.00 8.53 235 TYR A N 1
ATOM 1729 C CA . TYR A 1 236 ? 32.421 21.467 1.874 1.00 8.46 235 TYR A CA 1
ATOM 1730 C C . TYR A 1 236 ? 32.955 22.870 1.656 1.00 7.50 235 TYR A C 1
ATOM 1731 O O . TYR A 1 236 ? 33.223 23.558 2.657 1.00 8.03 235 TYR A O 1
ATOM 1740 N N . VAL A 1 237 ? 33.137 23.321 0.404 1.00 7.57 236 VAL A N 1
ATOM 1741 C CA . VAL A 1 237 ? 33.690 24.656 0.211 1.00 7.06 236 VAL A CA 1
ATOM 1742 C C . VAL A 1 237 ? 32.670 25.727 0.586 1.00 7.03 236 VAL A C 1
ATOM 1743 O O . VAL A 1 237 ? 32.997 26.667 1.327 1.00 6.87 236 VAL A O 1
ATOM 1747 N N . ALA A 1 238 ? 31.449 25.626 0.058 1.00 7.17 237 ALA A N 1
ATOM 1748 C CA . ALA A 1 238 ? 30.439 26.615 0.419 1.00 7.09 237 ALA A CA 1
ATOM 1749 C C . ALA A 1 238 ? 30.061 26.540 1.909 1.00 6.37 237 ALA A C 1
ATOM 1750 O O . ALA A 1 238 ? 29.918 27.586 2.546 1.00 6.49 237 ALA A O 1
ATOM 1752 N N . PRO A 1 239 ? 29.935 25.337 2.510 1.00 6.46 238 PRO A N 1
ATOM 1753 C CA . PRO A 1 239 ? 29.741 25.310 3.965 1.00 6.90 238 PRO A CA 1
ATOM 1754 C C . PRO A 1 239 ? 30.830 26.099 4.698 1.00 6.37 238 PRO A C 1
ATOM 1755 O O . PRO 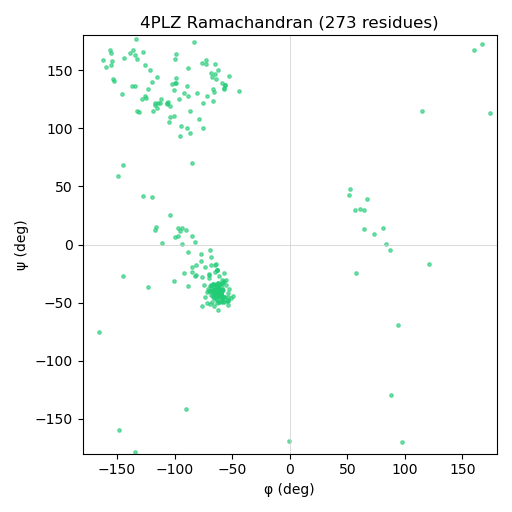A 1 239 ? 30.519 26.923 5.567 1.00 6.71 238 PRO A O 1
ATOM 1759 N N . ALA A 1 240 ? 32.103 25.875 4.356 1.00 6.85 239 ALA A N 1
ATOM 1760 C CA . ALA A 1 240 ? 33.182 26.600 4.991 1.00 6.71 239 ALA A CA 1
ATOM 1761 C C . ALA A 1 240 ? 33.040 28.107 4.806 1.00 6.43 239 ALA A C 1
ATOM 1762 O O . ALA A 1 240 ? 33.223 28.884 5.757 1.00 6.64 239 ALA A O 1
ATOM 1764 N N . ALA A 1 241 ? 32.738 28.549 3.583 1.00 6.22 240 ALA A N 1
ATOM 1765 C CA . ALA A 1 241 ? 32.632 29.985 3.339 1.00 6.60 240 ALA A CA 1
ATOM 1766 C C . ALA A 1 241 ? 31.477 30.592 4.145 1.00 6.16 240 ALA A C 1
ATOM 1767 O O . ALA A 1 241 ? 31.590 31.713 4.663 1.00 6.51 240 ALA A O 1
ATOM 1769 N N . ALA A 1 242 ? 30.367 29.870 4.244 1.00 6.24 241 ALA A N 1
ATOM 1770 C CA . ALA A 1 242 ? 29.231 30.348 5.043 1.00 6.53 241 ALA A CA 1
ATOM 1771 C C . ALA A 1 242 ? 29.594 30.489 6.515 1.00 6.16 241 ALA A C 1
ATOM 1772 O O . ALA A 1 242 ? 29.255 31.481 7.173 1.00 6.64 241 ALA A O 1
ATOM 1774 N N . ILE A 1 243 ? 30.302 29.489 7.041 1.00 6.04 242 ILE A N 1
ATOM 1775 C CA . ILE A 1 243 ? 30.734 29.534 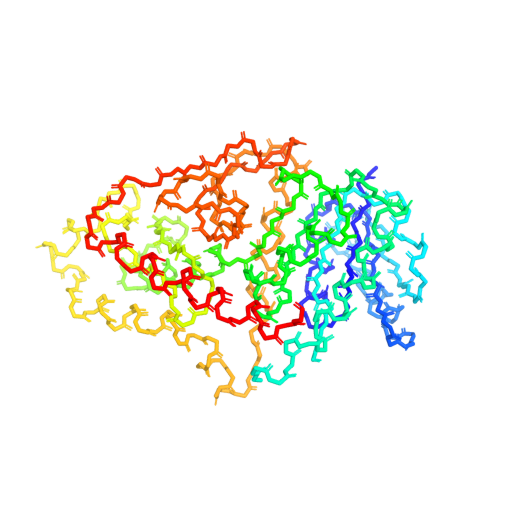8.429 1.00 6.42 242 ILE A CA 1
ATOM 1776 C C . ILE A 1 243 ? 31.656 30.730 8.678 1.00 6.35 242 ILE A C 1
ATOM 1777 O O . ILE A 1 243 ? 31.532 31.442 9.685 1.00 6.72 242 ILE A O 1
ATOM 1782 N N . ILE A 1 244 ? 32.613 30.953 7.756 1.00 6.53 243 ILE A N 1
ATOM 1783 C CA . ILE A 1 244 ? 33.528 32.064 7.937 1.00 6.68 243 ILE A CA 1
ATOM 1784 C C . ILE A 1 244 ? 32.784 33.405 7.832 1.00 6.54 243 ILE A C 1
ATOM 1785 O O . ILE A 1 244 ? 33.138 34.346 8.530 1.00 6.98 243 ILE A O 1
ATOM 1790 N N . GLU A 1 245 ? 31.743 33.503 6.985 1.00 6.58 244 GLU A N 1
ATOM 1791 C CA . GLU A 1 245 ? 30.957 34.740 6.957 1.00 6.70 244 GLU A CA 1
ATOM 1792 C C . GLU A 1 245 ? 30.351 35.006 8.349 1.00 6.19 244 GLU A C 1
ATOM 1793 O O . GLU A 1 245 ? 30.376 36.139 8.837 1.00 6.82 244 GLU A O 1
ATOM 1799 N N . MET A 1 246 ? 29.824 33.960 8.976 1.00 6.48 245 MET A N 1
ATOM 1800 C CA A MET A 1 246 ? 29.261 34.074 10.318 0.89 6.69 245 MET A CA 1
ATOM 1801 C CA B MET A 1 246 ? 29.257 34.108 10.308 0.11 7.18 245 MET A CA 1
ATOM 1802 C C . MET A 1 246 ? 30.327 34.473 11.332 1.00 6.55 245 MET A C 1
ATOM 1803 O O . MET A 1 246 ? 30.142 35.403 12.144 1.00 7.15 245 MET A O 1
ATOM 1812 N N . ALA A 1 247 ? 31.450 33.736 11.332 1.00 6.88 246 ALA A N 1
ATOM 1813 C CA . ALA A 1 247 ? 32.517 34.002 12.310 1.00 6.94 246 ALA A CA 1
ATOM 1814 C C . ALA A 1 247 ? 33.066 35.414 12.143 1.00 7.36 246 ALA A C 1
ATOM 1815 O O . ALA A 1 247 ? 33.361 36.095 13.139 1.00 7.93 246 ALA A O 1
ATOM 1817 N N . GLU A 1 248 ? 33.228 35.856 10.895 1.00 7.39 247 GLU A N 1
ATOM 1818 C CA . GLU A 1 248 ? 33.754 37.187 10.615 1.00 7.32 247 GLU A CA 1
ATOM 1819 C C . GLU A 1 248 ? 32.807 38.269 11.134 1.00 7.33 247 GLU A C 1
ATOM 1820 O O . GLU A 1 248 ? 33.228 39.300 11.651 1.00 7.92 247 GLU A O 1
ATOM 1826 N N . SER A 1 249 ? 31.485 38.055 10.990 1.00 7.31 248 SER A N 1
ATOM 1827 C CA . SER A 1 249 ? 30.544 39.046 11.478 1.00 7.46 248 SER A CA 1
ATOM 1828 C C . SER A 1 249 ? 30.661 39.228 12.994 1.00 7.01 248 SER A C 1
ATOM 1829 O O . SER A 1 249 ? 30.586 40.356 13.495 1.00 8.03 248 SER A O 1
ATOM 1832 N N . TYR A 1 250 ? 30.855 38.127 13.714 1.00 7.51 249 TYR A N 1
ATOM 1833 C CA . TYR A 1 250 ? 31.134 38.174 15.149 1.00 8.06 249 TYR A CA 1
ATOM 1834 C C . TYR A 1 250 ? 32.451 38.914 15.430 1.00 8.18 249 TYR A C 1
ATOM 1835 O O . TYR A 1 250 ? 32.498 39.867 16.209 1.00 9.03 249 TYR A O 1
ATOM 1844 N N . LEU A 1 251 ? 33.533 38.443 14.814 1.00 7.95 250 LEU A N 1
ATOM 1845 C CA . LEU A 1 251 ? 34.879 38.946 15.149 1.00 8.68 250 LEU A CA 1
ATOM 1846 C C . LEU A 1 251 ? 35.032 40.413 14.845 1.00 8.78 250 LEU A C 1
ATOM 1847 O O . LEU A 1 251 ? 35.779 41.104 15.537 1.00 10.91 250 LEU A O 1
ATOM 1852 N N . LYS A 1 252 ? 34.423 40.878 13.748 1.00 8.74 251 LYS A N 1
ATOM 1853 C CA . LYS A 1 252 ? 34.579 42.268 13.319 1.00 9.87 251 LYS A CA 1
ATOM 1854 C C . LYS A 1 252 ? 33.400 43.148 13.719 1.00 9.82 251 LYS A C 1
ATOM 1855 O O . LYS A 1 252 ? 33.351 44.311 13.347 1.00 10.85 251 LYS A O 1
ATOM 1861 N N . ASP A 1 253 ? 32.463 42.600 14.494 1.00 8.81 252 ASP A N 1
ATOM 1862 C CA . ASP A 1 253 ? 31.284 43.361 14.919 1.00 9.08 252 ASP A CA 1
ATOM 1863 C C . ASP A 1 253 ? 30.569 43.985 13.722 1.00 8.50 252 ASP A C 1
ATOM 1864 O O . ASP A 1 253 ? 30.213 45.168 13.721 1.00 9.88 252 ASP A O 1
ATOM 1869 N N . LEU A 1 254 ? 30.349 43.177 12.680 1.00 8.25 253 LEU A N 1
ATOM 1870 C CA . LEU A 1 254 ? 29.679 43.702 11.468 1.00 8.36 253 LEU A CA 1
ATOM 1871 C C . LEU A 1 254 ? 28.171 43.871 11.643 1.00 7.49 253 LEU A C 1
ATOM 1872 O O . LEU A 1 254 ? 27.575 44.695 10.961 1.00 8.63 253 LEU A O 1
ATOM 1877 N N . LYS A 1 255 ? 27.561 43.065 12.512 1.00 7.17 254 LYS A N 1
ATOM 1878 C CA A LYS A 1 255 ? 26.098 43.131 12.757 0.66 6.84 254 LYS A CA 1
ATOM 1879 C CA B LYS A 1 255 ? 26.108 43.117 12.742 0.34 7.53 254 LYS A CA 1
ATOM 1880 C C . LYS A 1 255 ? 25.339 42.792 11.478 1.00 7.18 254 LYS A C 1
ATOM 1881 O O . LYS A 1 255 ? 24.252 43.316 11.219 1.00 7.16 254 LYS A O 1
ATOM 1892 N N . LYS A 1 256 ? 25.867 41.848 10.705 1.00 7.14 255 LYS A N 1
ATOM 1893 C CA A LYS A 1 256 ? 25.131 41.273 9.582 0.70 7.52 255 LYS A CA 1
ATOM 1894 C CA B LYS A 1 256 ? 25.090 41.376 9.589 0.30 7.03 255 LYS A CA 1
ATOM 1895 C C . LYS A 1 256 ? 23.896 40.519 10.047 1.00 7.03 255 LYS A C 1
ATOM 1896 O O . LYS A 1 256 ? 23.908 39.835 11.077 1.00 7.93 255 LYS A O 1
ATOM 1907 N N . VAL A 1 257 ? 22.864 40.591 9.198 1.00 7.10 256 VAL A N 1
ATOM 1908 C CA . VAL A 1 257 ? 21.678 39.759 9.319 1.00 7.47 256 VAL A CA 1
ATOM 1909 C C . VAL A 1 257 ? 21.994 38.455 8.576 1.00 8.09 256 VAL A C 1
ATOM 1910 O O . VAL A 1 257 ? 22.219 38.459 7.347 1.00 10.13 256 VAL A O 1
ATOM 1914 N N . LEU A 1 258 ? 22.059 37.348 9.315 1.00 7.08 257 LEU A N 1
ATOM 1915 C CA . LEU A 1 258 ? 22.450 36.040 8.774 1.00 7.58 257 LEU A CA 1
ATOM 1916 C C . LEU A 1 258 ? 21.502 34.993 9.362 1.00 7.03 257 LEU A C 1
ATOM 1917 O O . LEU A 1 258 ? 21.251 35.025 10.561 1.00 7.73 257 LEU A O 1
ATOM 1922 N N . ILE A 1 259 ? 21.024 34.074 8.549 1.00 6.48 258 ILE A N 1
ATOM 1923 C CA . ILE A 1 259 ? 20.090 33.067 9.065 1.00 6.51 258 ILE A CA 1
ATOM 1924 C C . ILE A 1 259 ? 20.856 31.905 9.650 1.00 6.70 258 ILE A C 1
ATOM 1925 O O . ILE A 1 259 ? 21.646 31.262 8.932 1.00 7.22 258 ILE A O 1
ATOM 1930 N N A CYS A 1 260 ? 20.650 31.649 10.937 0.86 6.28 259 CYS A N 1
ATOM 1931 N N B CYS A 1 260 ? 20.645 31.619 10.919 0.14 7.22 259 CYS A N 1
ATOM 1932 C CA A CYS A 1 260 ? 21.393 30.638 11.666 0.86 6.70 259 CYS A CA 1
ATOM 1933 C CA B CYS A 1 260 ? 21.334 30.508 11.530 0.14 8.10 259 CYS A CA 1
ATOM 1934 C C A CYS A 1 260 ? 20.437 29.894 12.587 0.86 6.58 259 CYS A C 1
ATOM 1935 C C B CYS A 1 260 ? 20.414 29.841 12.521 0.14 7.26 259 CYS A C 1
ATOM 1936 O O A CYS A 1 260 ? 19.354 30.382 12.919 0.86 7.44 259 CYS A O 1
ATOM 1937 O O B CYS A 1 260 ? 19.319 30.326 12.802 0.14 7.52 259 CYS A O 1
ATOM 1942 N N . SER A 1 261 ? 20.876 28.725 13.061 1.00 6.85 260 SER A N 1
ATOM 1943 C CA . SER A 1 261 ? 20.101 27.991 14.045 1.00 7.35 260 SER A CA 1
ATOM 1944 C C . SER A 1 261 ? 20.371 28.564 15.425 1.00 7.44 260 SER A C 1
ATOM 1945 O O . SER A 1 261 ? 21.549 28.654 15.840 1.00 8.17 260 SER A O 1
ATOM 1948 N N . THR A 1 262 ? 19.326 28.957 16.136 1.00 7.21 261 THR A N 1
ATOM 1949 C CA . THR A 1 262 ? 19.467 29.641 17.412 1.00 7.74 261 THR A CA 1
ATOM 1950 C C . THR A 1 262 ? 18.347 29.184 18.342 1.00 7.44 261 THR A C 1
ATOM 1951 O O . THR A 1 262 ? 17.310 28.676 17.879 1.00 7.72 261 THR A O 1
ATOM 1955 N N . LEU A 1 263 ? 18.527 29.386 19.637 1.00 8.05 262 LEU A N 1
ATOM 1956 C CA . LEU A 1 263 ? 17.510 28.986 20.614 1.00 8.58 262 LEU A CA 1
ATOM 1957 C C . LEU A 1 263 ? 16.245 29.840 20.434 1.00 8.34 262 LEU A C 1
ATOM 1958 O O . LEU A 1 263 ? 16.288 31.066 20.521 1.00 9.49 262 LEU A O 1
ATOM 1963 N N . LEU A 1 264 ? 15.120 29.167 20.221 1.00 8.68 263 LEU A N 1
ATOM 1964 C CA . LEU A 1 264 ? 13.829 29.843 20.156 1.00 8.99 263 LEU A CA 1
ATOM 1965 C C . LEU A 1 264 ? 13.231 29.915 21.556 1.00 9.74 263 LEU A C 1
ATOM 1966 O O . LEU A 1 264 ? 13.288 28.953 22.310 1.00 10.53 263 LEU A O 1
ATOM 1971 N N . GLU A 1 265 ? 12.679 31.080 21.883 1.00 10.77 264 GLU A N 1
ATOM 1972 C CA . GLU A 1 265 ? 12.060 31.360 23.184 1.00 12.75 264 GLU A CA 1
ATOM 1973 C C . GLU A 1 265 ? 10.656 31.907 22.981 1.00 13.55 264 GLU A C 1
ATOM 1974 O O . GLU A 1 265 ? 10.253 32.808 23.673 1.00 19.49 264 GLU A O 1
ATOM 1980 N N . GLY A 1 266 ? 9.920 31.334 22.049 1.00 11.60 265 GLY A N 1
ATOM 1981 C CA . GLY A 1 266 ? 8.539 31.709 21.797 1.00 12.11 265 GLY A CA 1
ATOM 1982 C C . GLY A 1 266 ? 8.311 32.199 20.371 1.00 11.48 265 GLY A C 1
ATOM 1983 O O . GLY A 1 266 ? 7.166 32.222 19.915 1.00 12.78 265 GLY A O 1
ATOM 1984 N N . GLN A 1 267 ? 9.379 32.559 19.652 1.00 10.55 266 GLN A N 1
ATOM 1985 C CA . GLN A 1 267 ? 9.218 32.961 18.258 1.00 10.58 266 GLN A CA 1
ATOM 1986 C C . GLN A 1 267 ? 8.593 31.824 17.465 1.00 10.02 266 GLN A C 1
ATOM 1987 O O . GLN A 1 267 ? 8.919 30.649 17.686 1.00 10.29 266 GLN A O 1
ATOM 1993 N N . TYR A 1 268 ? 7.660 32.178 16.584 1.00 10.10 267 TYR A N 1
ATOM 1994 C CA . TYR A 1 268 ? 6.986 31.209 15.735 1.00 10.45 267 TYR A CA 1
ATOM 1995 C C . TYR A 1 268 ? 6.141 30.233 16.550 1.00 11.20 267 TYR A C 1
ATOM 1996 O O . TYR A 1 268 ? 5.698 29.211 16.014 1.00 11.96 267 TYR A O 1
ATOM 2005 N N . GLY A 1 269 ? 5.901 30.532 17.826 1.00 11.42 268 GLY A N 1
ATOM 2006 C CA . GLY A 1 269 ? 5.164 29.629 18.714 1.00 11.98 268 GLY A CA 1
ATOM 2007 C C . GLY A 1 269 ? 6.013 28.496 19.284 1.00 12.22 268 GLY A C 1
ATOM 2008 O O . GLY A 1 269 ? 5.453 27.522 19.837 1.00 14.65 268 GLY A O 1
ATOM 2009 N N . HIS A 1 270 ? 7.325 28.606 19.179 1.00 11.08 269 HIS A N 1
ATOM 2010 C CA . HIS A 1 270 ? 8.213 27.541 19.619 1.00 11.02 269 HIS A CA 1
ATOM 2011 C C . HIS A 1 270 ? 9.177 27.987 20.709 1.00 10.54 269 HIS A C 1
ATOM 2012 O O . HIS A 1 270 ? 9.800 29.044 20.597 1.00 10.87 269 HIS A O 1
ATOM 2019 N N . SER A 1 271 ? 9.378 27.112 21.671 1.00 10.60 270 SER A N 1
ATOM 2020 C CA . SER A 1 271 ? 10.386 27.292 22.713 1.00 11.06 270 SER A CA 1
ATOM 2021 C C . SER A 1 271 ? 11.145 25.995 22.938 1.00 10.97 270 SER A C 1
ATOM 2022 O O . SER A 1 271 ? 10.747 24.934 22.470 1.00 11.43 270 SER A O 1
ATOM 2025 N N . ASP A 1 272 ? 12.253 26.101 23.666 1.00 10.89 271 ASP A N 1
ATOM 2026 C CA . ASP A 1 272 ? 13.000 24.944 24.156 1.00 12.46 271 ASP A CA 1
ATOM 2027 C C . ASP A 1 272 ? 13.598 24.114 23.009 1.00 11.33 271 ASP A C 1
ATOM 2028 O O . ASP A 1 272 ? 13.868 22.927 23.161 1.00 13.21 271 ASP A O 1
ATOM 2033 N N . ILE A 1 273 ? 13.906 24.779 21.894 1.00 10.08 272 ILE A N 1
ATOM 2034 C CA . ILE A 1 273 ? 14.391 24.090 20.705 1.00 9.98 272 ILE A CA 1
ATOM 2035 C C . ILE A 1 273 ? 15.197 25.116 19.908 1.00 8.94 272 ILE A C 1
ATOM 2036 O O . ILE A 1 273 ? 14.950 26.314 20.039 1.00 9.57 272 ILE A O 1
ATOM 2041 N N . PHE A 1 274 ? 16.145 24.637 19.098 1.00 8.90 273 PHE A N 1
ATOM 2042 C CA . PHE A 1 274 ? 16.851 25.520 18.151 1.00 8.26 273 PHE A CA 1
ATOM 2043 C C . PHE A 1 274 ? 16.227 25.382 16.773 1.00 8.52 273 PHE A C 1
ATOM 2044 O O . PHE A 1 274 ? 15.836 24.281 16.351 1.00 9.60 273 PHE A O 1
ATOM 2052 N N . GLY A 1 275 ? 16.161 26.500 16.066 1.00 8.12 274 GLY A N 1
ATOM 2053 C CA . GLY A 1 275 ? 15.755 26.439 14.675 1.00 9.05 274 GLY A CA 1
ATOM 2054 C C . GLY A 1 275 ? 16.288 27.642 13.912 1.00 7.31 274 GLY A C 1
ATOM 2055 O O . GLY A 1 275 ? 16.779 28.611 14.491 1.00 7.76 274 GLY A O 1
ATOM 2056 N N . GLY A 1 276 ? 16.191 27.550 12.587 1.00 7.79 275 GLY A N 1
ATOM 2057 C CA . GLY A 1 276 ? 16.779 28.551 11.715 1.00 7.39 275 GLY A CA 1
ATOM 2058 C C . GLY A 1 276 ? 15.906 29.787 11.603 1.00 6.99 275 GLY A C 1
ATOM 2059 O O . GLY A 1 276 ? 14.709 29.717 11.287 1.00 7.45 275 GLY A O 1
ATOM 2060 N N . THR A 1 277 ? 16.536 30.940 11.799 1.00 7.03 276 THR A N 1
ATOM 2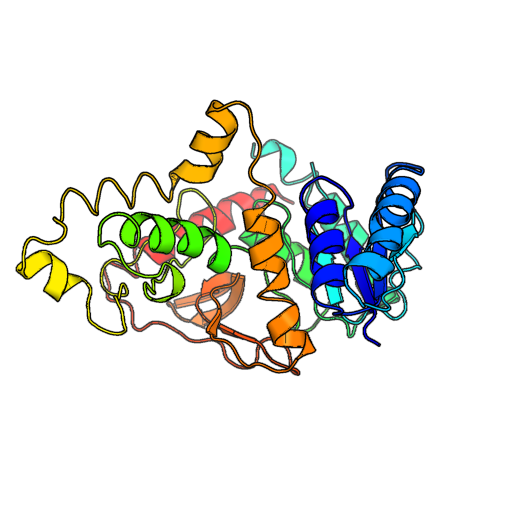061 C CA . THR A 1 277 ? 15.856 32.216 11.681 1.00 7.36 276 THR A CA 1
ATOM 2062 C C . THR A 1 277 ? 16.916 33.284 11.453 1.00 6.63 276 THR A C 1
ATOM 2063 O O . THR A 1 277 ? 18.055 33.131 11.900 1.00 6.96 276 THR A O 1
ATOM 2067 N N . PRO A 1 278 ? 16.583 34.403 10.785 1.00 7.33 277 PRO A N 1
ATOM 2068 C CA . PRO A 1 278 ? 17.547 35.525 10.769 1.00 7.18 277 PRO A CA 1
ATOM 2069 C C . PRO A 1 278 ? 17.915 35.969 12.170 1.00 7.43 277 PRO A C 1
ATOM 2070 O O . PRO A 1 278 ? 17.058 36.144 13.039 1.00 7.99 277 PRO A O 1
ATOM 2074 N N . VAL A 1 279 ? 19.217 36.215 12.357 1.00 7.28 278 VAL A N 1
ATOM 2075 C CA . VAL A 1 279 ? 19.778 36.800 13.558 1.00 7.64 278 VAL A CA 1
ATOM 2076 C C . VAL A 1 279 ? 20.760 37.881 13.144 1.00 7.95 278 VAL A C 1
ATOM 2077 O O . VAL A 1 279 ? 21.208 37.921 11.992 1.00 8.99 278 VAL A O 1
ATOM 2081 N N . VAL A 1 280 ? 21.098 38.750 14.093 1.00 7.48 279 VAL A N 1
ATOM 2082 C CA . VAL A 1 280 ? 22.132 39.752 13.879 1.00 7.84 279 VAL A CA 1
ATOM 2083 C C . VAL A 1 280 ? 23.369 39.291 14.660 1.00 7.47 279 VAL A C 1
ATOM 2084 O O . VAL A 1 280 ? 23.269 39.091 15.875 1.00 8.36 279 VAL A O 1
ATOM 2088 N N . LEU A 1 281 ? 24.494 39.129 13.968 1.00 7.54 280 LEU A N 1
ATOM 2089 C CA . LEU A 1 281 ? 25.734 38.663 14.599 1.00 7.70 280 LEU A CA 1
ATOM 2090 C C . LEU A 1 281 ? 26.722 39.801 14.735 1.00 7.48 280 LEU A C 1
ATOM 2091 O O . LEU A 1 281 ? 27.144 40.397 13.727 1.00 7.79 280 LEU A O 1
ATOM 2096 N N . GLY A 1 282 ? 27.146 40.083 15.958 1.00 8.28 281 GLY A N 1
ATOM 2097 C CA . GLY A 1 282 ? 28.158 41.098 16.200 1.00 8.73 281 GLY A CA 1
ATOM 2098 C C . GLY A 1 282 ? 28.977 40.718 17.406 1.00 8.71 281 GLY A C 1
ATOM 2099 O O . GLY A 1 282 ? 29.011 39.554 17.811 1.00 9.10 281 GLY A O 1
ATOM 2100 N N . ALA A 1 283 ? 29.649 41.702 17.999 1.00 9.48 282 ALA A N 1
ATOM 2101 C CA . ALA A 1 283 ? 30.601 41.400 19.070 1.00 11.48 282 ALA A CA 1
ATOM 2102 C C . ALA A 1 283 ? 29.972 40.772 20.294 1.00 11.65 282 ALA A C 1
ATOM 2103 O O . ALA A 1 283 ? 30.700 40.136 21.059 1.00 12.76 282 ALA A O 1
ATOM 2105 N N . ASN A 1 284 ? 28.671 40.951 20.509 1.00 11.66 283 ASN A N 1
ATOM 2106 C CA . ASN A 1 284 ? 28.009 40.299 21.631 1.00 13.03 283 ASN A CA 1
ATOM 2107 C C . ASN A 1 284 ? 27.385 38.969 21.252 1.00 13.35 283 ASN A C 1
ATOM 2108 O O . ASN A 1 284 ? 26.561 38.432 22.008 1.00 17.63 283 ASN A O 1
ATOM 2113 N N . GLY A 1 285 ? 27.756 38.438 20.094 1.00 9.98 284 GLY A N 1
ATOM 2114 C CA . GLY A 1 285 ? 27.207 37.176 19.635 1.00 10.03 284 GLY A CA 1
ATOM 2115 C C . GLY A 1 285 ? 25.928 37.396 18.865 1.00 8.90 284 GLY A C 1
ATOM 2116 O O . GLY A 1 285 ? 25.875 38.231 17.966 1.00 9.50 284 GLY A O 1
ATOM 2117 N N . VAL A 1 286 ? 24.896 36.645 19.246 1.00 8.48 285 VAL A N 1
ATOM 2118 C CA . VAL A 1 286 ? 23.562 36.858 18.710 1.00 8.42 285 VAL A CA 1
ATOM 2119 C C . VAL A 1 286 ? 23.004 38.119 19.383 1.00 8.89 285 VAL A C 1
ATOM 2120 O O . VAL A 1 286 ? 22.594 38.093 20.546 1.00 11.62 285 VAL A O 1
ATOM 2124 N N . GLU A 1 287 ? 23.061 39.240 18.678 1.00 9.11 286 GLU A N 1
ATOM 2125 C CA A GLU A 1 287 ? 22.604 40.470 19.289 0.55 9.37 286 GLU A CA 1
ATOM 2126 C CA B GLU A 1 287 ? 22.630 40.555 19.160 0.45 8.93 286 GLU A CA 1
ATOM 2127 C C . GLU A 1 287 ? 21.111 40.650 19.208 1.00 8.98 286 GLU A C 1
ATOM 2128 O O . GLU A 1 287 ? 20.524 41.332 20.045 1.00 11.41 286 GLU A O 1
ATOM 2139 N N . GLN A 1 288 ? 20.497 40.040 18.201 1.00 9.09 287 GLN A N 1
ATOM 2140 C CA A GLN A 1 288 ? 19.051 40.144 17.931 0.55 9.22 287 GLN A CA 1
ATOM 2141 C CA B GLN A 1 288 ? 19.074 40.099 18.040 0.45 9.78 287 GLN A CA 1
ATOM 2142 C C . GLN A 1 288 ? 18.628 38.838 17.307 1.00 8.33 287 GLN A C 1
ATOM 2143 O O . GLN A 1 288 ? 19.318 38.365 16.401 1.00 9.53 287 GLN A O 1
ATOM 2154 N N . VAL A 1 289 ? 17.477 38.309 17.709 1.00 9.00 288 VAL A N 1
ATOM 2155 C CA . VAL A 1 289 ? 16.804 37.227 16.997 1.00 8.74 288 VAL A CA 1
ATOM 2156 C C . VAL A 1 289 ? 15.636 37.869 16.259 1.00 8.78 288 VAL A C 1
ATOM 2157 O O . VAL A 1 289 ? 14.778 38.511 16.882 1.00 10.25 288 VAL A O 1
ATOM 2161 N N . ILE A 1 290 ? 15.634 37.770 14.939 1.00 8.71 289 ILE A N 1
ATOM 2162 C CA . ILE A 1 290 ? 14.578 38.387 14.142 1.00 9.00 289 ILE A CA 1
ATOM 2163 C C . ILE A 1 290 ? 13.532 37.341 13.838 1.00 8.99 289 ILE A C 1
ATOM 2164 O O . ILE A 1 290 ? 13.824 36.266 13.309 1.00 10.15 289 ILE A O 1
ATOM 2169 N N . GLU A 1 291 ? 12.290 37.658 14.198 1.00 9.96 290 GLU A N 1
ATOM 2170 C CA . GLU A 1 291 ? 11.157 36.751 13.954 1.00 9.28 290 GLU A CA 1
ATOM 2171 C C . GLU A 1 291 ? 10.408 37.214 12.725 1.00 8.47 290 GLU A C 1
ATOM 2172 O O . GLU A 1 291 ? 9.818 38.303 12.728 1.00 9.41 290 GLU A O 1
ATOM 2178 N N . LEU A 1 292 ? 10.478 36.448 11.640 1.00 8.44 291 LEU A N 1
ATOM 2179 C CA . LEU A 1 292 ? 9.701 36.801 10.454 1.00 8.46 291 LEU A CA 1
ATOM 2180 C C . LEU A 1 292 ? 8.215 36.715 10.771 1.00 8.85 291 LEU A C 1
ATOM 2181 O O . LEU A 1 292 ? 7.767 35.774 11.450 1.00 9.36 291 LEU A O 1
ATOM 2186 N N . GLN A 1 293 ? 7.449 37.651 10.216 1.00 9.02 292 GLN A N 1
ATOM 2187 C CA . GLN A 1 293 ? 6.007 37.683 10.439 1.00 9.77 292 GLN A CA 1
ATOM 2188 C C . GLN A 1 293 ? 5.329 36.743 9.444 1.00 9.47 292 GLN A C 1
ATOM 2189 O O . GLN A 1 293 ? 4.658 37.142 8.494 1.00 10.56 292 GLN A O 1
ATOM 2195 N N . LEU A 1 294 ? 5.551 35.460 9.674 1.00 9.53 293 LEU A N 1
ATOM 2196 C CA . LEU A 1 294 ? 5.040 34.408 8.807 1.00 9.65 293 LEU A CA 1
ATOM 2197 C C . LEU A 1 294 ? 3.516 34.354 8.830 1.00 10.42 293 LEU A C 1
ATOM 2198 O O . LEU A 1 294 ? 2.891 34.610 9.867 1.00 11.56 293 LEU A O 1
ATOM 2203 N N . ASN A 1 295 ? 2.926 33.988 7.697 1.00 10.80 294 ASN A N 1
ATOM 2204 C CA . ASN A 1 295 ? 1.507 33.710 7.672 1.00 11.66 294 ASN A CA 1
ATOM 2205 C C . ASN A 1 295 ? 1.240 32.289 8.126 1.00 11.55 294 ASN A C 1
ATOM 2206 O O . ASN A 1 295 ? 2.164 31.531 8.439 1.00 10.68 294 ASN A O 1
ATOM 2211 N N . SER A 1 296 ? -0.040 31.933 8.262 1.00 12.35 295 SER A N 1
ATOM 2212 C CA . SER A 1 296 ? -0.386 30.662 8.914 1.00 13.20 295 SER A CA 1
ATOM 2213 C C . SER A 1 296 ? 0.144 29.469 8.102 1.00 12.39 295 SER A C 1
ATOM 2214 O O . SER A 1 296 ? 0.571 28.439 8.657 1.00 13.51 295 SER A O 1
ATOM 2217 N N . GLU A 1 297 ? 0.150 29.612 6.774 1.00 11.78 296 GLU A N 1
ATOM 2218 C CA . GLU A 1 297 ? 0.610 28.499 5.952 1.00 11.96 296 GLU A CA 1
ATOM 2219 C C . GLU A 1 297 ? 2.137 28.310 6.059 1.00 10.76 296 GLU A C 1
ATOM 2220 O O . GLU A 1 297 ? 2.660 27.181 6.150 1.00 11.76 296 GLU A O 1
ATOM 2226 N N . GLU A 1 298 ? 2.871 29.412 6.072 1.00 10.08 297 GLU A N 1
ATOM 2227 C CA . GLU A 1 298 ? 4.310 29.377 6.269 1.00 10.02 297 GLU A CA 1
ATOM 2228 C C . GLU A 1 298 ? 4.631 28.813 7.656 1.00 9.65 297 GLU A C 1
ATOM 2229 O O . GLU A 1 298 ? 5.586 28.028 7.833 1.00 10.13 297 GLU A O 1
ATOM 2235 N N . LYS A 1 299 ? 3.863 29.214 8.665 1.00 10.31 298 LYS A N 1
ATOM 2236 C CA A LYS A 1 299 ? 4.064 28.717 10.020 0.61 11.16 298 LYS A CA 1
ATOM 2237 C CA B LYS A 1 299 ? 4.107 28.713 10.013 0.39 10.82 298 LYS A CA 1
ATOM 2238 C C . LYS A 1 299 ? 3.866 27.207 10.115 1.00 10.50 298 LYS A C 1
ATOM 2239 O O . LYS A 1 299 ? 4.562 26.505 10.847 1.00 11.23 298 LYS A O 1
ATOM 2244 N N . ALA A 1 300 ? 2.895 26.686 9.358 1.00 11.32 299 ALA A N 1
ATOM 2245 C CA . ALA A 1 300 ? 2.682 25.239 9.378 1.00 11.91 299 ALA A CA 1
ATOM 2246 C C . ALA A 1 300 ? 3.918 24.498 8.846 1.00 10.70 299 ALA A C 1
ATOM 2247 O O . ALA A 1 300 ? 4.292 23.460 9.371 1.00 11.48 299 ALA A O 1
ATOM 2249 N N . LYS A 1 301 ? 4.575 25.060 7.827 1.00 10.58 300 LYS A N 1
ATOM 2250 C CA . LYS A 1 301 ? 5.810 24.463 7.322 1.00 10.83 300 LYS A CA 1
ATOM 2251 C C . LYS A 1 301 ? 6.934 24.581 8.362 1.00 9.59 300 LYS A C 1
ATOM 2252 O O . LYS A 1 301 ? 7.718 23.643 8.545 1.00 9.59 300 LYS A O 1
ATOM 2257 N N . PHE A 1 302 ? 6.998 25.722 9.046 1.00 9.67 301 PHE A N 1
ATOM 2258 C CA . PHE A 1 302 ? 7.966 25.906 10.132 1.00 8.72 301 PHE A CA 1
ATOM 2259 C C . PHE A 1 302 ? 7.761 24.839 11.205 1.00 8.86 301 PHE A C 1
ATOM 2260 O O . PHE A 1 302 ? 8.715 24.189 11.670 1.00 9.56 301 PHE A O 1
ATOM 2268 N N . ASP A 1 303 ? 6.496 24.605 11.571 1.00 9.77 302 ASP A N 1
ATOM 2269 C CA . ASP A 1 303 ? 6.185 23.585 12.566 1.00 10.23 302 ASP A CA 1
ATOM 2270 C C . ASP A 1 303 ? 6.665 22.198 12.142 1.00 9.81 302 ASP A C 1
ATOM 2271 O O . ASP A 1 303 ? 7.168 21.431 12.967 1.00 11.14 302 ASP A O 1
ATOM 2276 N N . GLU A 1 304 ? 6.526 21.865 10.858 1.00 10.35 303 GLU A N 1
ATOM 2277 C CA . GLU A 1 304 ? 7.004 20.569 10.368 1.00 11.05 303 GLU A CA 1
ATOM 2278 C C . GLU A 1 304 ? 8.518 20.439 10.512 1.00 10.48 303 GLU A C 1
ATOM 2279 O O . GLU A 1 304 ? 9.029 19.368 10.849 1.00 11.51 303 GLU A O 1
ATOM 2285 N N . ALA A 1 305 ? 9.240 21.528 10.264 1.00 10.23 304 ALA A N 1
ATOM 2286 C CA . ALA A 1 305 ? 10.690 21.506 10.429 1.00 9.97 304 ALA A CA 1
ATOM 2287 C C . ALA A 1 305 ? 11.079 21.261 11.896 1.00 9.57 304 ALA A C 1
ATOM 2288 O O . ALA A 1 305 ? 11.957 20.429 12.190 1.00 9.97 304 ALA A O 1
ATOM 2290 N N . ILE A 1 306 ? 10.439 21.989 12.817 1.00 9.09 305 ILE A N 1
ATOM 2291 C CA . ILE A 1 306 ? 10.708 21.810 14.233 1.00 9.60 305 ILE A CA 1
ATOM 2292 C C . ILE A 1 306 ? 10.372 20.397 14.690 1.00 9.76 305 ILE A C 1
ATOM 2293 O O . ILE A 1 306 ? 11.105 19.792 15.480 1.00 10.52 305 ILE A O 1
ATOM 2298 N N . ALA A 1 307 ? 9.259 19.851 14.189 1.00 10.87 306 ALA A N 1
ATOM 2299 C CA . ALA A 1 307 ? 8.872 18.508 14.603 1.00 11.81 306 ALA A CA 1
ATOM 2300 C C . ALA A 1 307 ? 9.931 17.495 14.238 1.00 11.29 306 ALA A C 1
ATOM 2301 O O . ALA A 1 307 ? 10.187 16.544 14.981 1.00 12.32 306 ALA A O 1
ATOM 2303 N N . GLU A 1 308 ? 10.539 17.679 13.069 1.00 10.72 307 GLU A N 1
ATOM 2304 C CA . GLU A 1 308 ? 11.569 16.737 12.650 1.00 11.68 307 GLU A CA 1
ATOM 2305 C C . GLU A 1 308 ? 12.836 16.891 13.509 1.00 11.03 307 GLU A C 1
ATOM 2306 O O . GLU A 1 308 ? 13.461 15.886 13.868 1.00 11.68 307 GLU A O 1
ATOM 2312 N N . THR A 1 309 ? 13.224 18.132 13.840 1.00 9.96 308 THR A N 1
ATOM 2313 C CA . THR A 1 309 ? 14.321 18.309 14.793 1.00 9.77 308 THR A CA 1
ATOM 2314 C C . THR A 1 309 ? 14.041 17.597 16.115 1.00 10.28 308 THR A C 1
ATOM 2315 O O . THR A 1 309 ? 14.893 16.922 16.665 1.00 10.71 308 THR A O 1
ATOM 2319 N N . LYS A 1 310 ? 12.821 17.757 16.610 1.00 10.73 309 LYS A N 1
ATOM 2320 C CA . LYS A 1 310 ? 12.466 17.110 17.862 1.00 12.36 309 LYS A CA 1
ATOM 2321 C C . LYS A 1 310 ? 12.492 15.591 17.754 1.00 13.13 309 LYS A C 1
ATOM 2322 O O . LYS A 1 310 ? 12.931 14.900 18.687 1.00 14.73 309 LYS A O 1
ATOM 2328 N N . ARG A 1 311 ? 12.015 15.059 16.628 1.00 13.47 310 ARG A N 1
ATOM 2329 C CA . ARG A 1 311 ? 12.036 13.601 16.438 1.00 14.65 310 ARG A CA 1
ATOM 2330 C C . ARG A 1 311 ? 13.477 13.076 16.522 1.00 14.38 310 ARG A C 1
ATOM 2331 O O . ARG A 1 311 ? 13.757 12.066 17.180 1.00 15.56 310 ARG A O 1
ATOM 2339 N N . MET A 1 312 ? 14.392 13.748 15.844 1.00 13.54 311 MET A N 1
ATOM 2340 C CA . MET A 1 312 ? 15.786 13.303 15.820 1.00 13.12 311 MET A CA 1
ATOM 2341 C C . MET A 1 312 ? 16.468 13.522 17.150 1.00 14.10 311 MET A C 1
ATOM 2342 O O . MET A 1 312 ? 17.268 12.684 17.577 1.00 15.29 311 MET A O 1
ATOM 2347 N N . LYS A 1 313 ? 16.167 14.631 17.813 1.00 13.83 312 LYS A N 1
ATOM 2348 C CA . LYS A 1 313 ? 16.766 14.884 19.110 1.00 14.64 312 LYS A CA 1
ATOM 2349 C C . LYS A 1 313 ? 16.421 13.766 20.077 1.00 16.37 312 LYS A C 1
ATOM 2350 O O . LYS A 1 313 ? 17.285 13.316 20.844 1.00 17.18 312 LYS A O 1
ATOM 2356 N N . ALA A 1 314 ? 15.195 13.261 20.021 1.00 16.93 313 ALA A N 1
ATOM 2357 C CA . ALA A 1 314 ? 14.769 12.199 20.930 1.00 19.46 313 ALA A CA 1
ATOM 2358 C C . ALA A 1 314 ? 15.610 10.939 20.724 1.00 19.33 313 ALA A C 1
ATOM 2359 O O . ALA A 1 314 ? 15.920 10.221 21.669 1.00 22.15 313 ALA A O 1
ATOM 2361 N N . LEU A 1 315 ? 16.012 10.679 19.490 1.00 18.38 314 LEU A N 1
ATOM 2362 C CA . LEU A 1 315 ? 16.839 9.524 19.161 1.00 18.15 314 LEU A CA 1
ATOM 2363 C C . LEU A 1 315 ? 18.319 9.687 19.522 1.00 18.11 314 LEU A C 1
ATOM 2364 O O . LEU A 1 315 ? 19.070 8.724 19.528 1.00 19.65 314 LEU A O 1
ATOM 2369 N N . ALA A 1 316 ? 18.745 10.905 19.815 1.00 18.43 315 ALA A N 1
ATOM 2370 C CA . ALA A 1 316 ? 20.163 11.182 20.023 1.00 19.18 315 ALA A CA 1
ATOM 2371 C C . ALA A 1 316 ? 20.610 10.810 21.425 1.00 20.41 315 ALA A C 1
ATOM 2372 O O . ALA A 1 316 ? 21.819 10.681 21.663 1.00 21.63 315 ALA A O 1
ATOM 2374 N N . HIS A 1 317 ? 19.630 10.666 22.320 1.00 23.38 316 HIS A N 1
ATOM 2375 C CA . HIS A 1 317 ? 19.707 10.172 23.707 1.00 27.87 316 HIS A CA 1
ATOM 2376 C C . HIS A 1 317 ? 19.590 11.342 24.685 1.00 29.92 316 HIS A C 1
ATOM 2377 O O . HIS A 1 317 ? 18.639 12.133 24.628 1.00 30.92 316 HIS A O 1
#

CATH classification: 3.40.50.720 (+1 more: 3.90.110.10)

Solvent-accessible surface area: 13375 Å² total; per-residue (Å²): 130,22,52,1,1,0,1,7,0,31,109,31,0,18,26,0,0,54,41,0,0,96,95,82,16,4,37,2,14,0,7,19,134,79,98,103,59,0,77,43,66,2,112,102,15,30,100,33,24,122,133,21,204,18,137,5,158,16,52,17,4,58,79,40,88,59,3,48,56,9,59,0,0,0,0,27,19,39,88,111,58,78,75,4,53,104,7,10,75,54,0,79,88,1,0,40,54,0,126,100,28,6,62,122,1,0,0,0,0,15,10,88,35,2,6,0,0,0,9,10,0,35,101,51,2,52,5,71,96,50,29,0,0,0,9,5,6,12,8,1,1,44,23,0,48,108,36,0,0,97,90,24,141,48,77,53,164,74,1,76,2,30,3,1,0,9,49,29,123,61,18,9,27,4,85,131,47,2,40,5,54,64,73,70,3,89,90,35,16,105,101,141,92,1,46,65,75,62,2,76,64,20,33,91,113,1,41,66,6,44,101,57,47,80,98,126,175,58,56,35,62,85,46,7,0,48,6,0,1,30,0,1,22,0,30,49,110,63,87,98,58,86,13,11,0,2,3,30,0,96,38,34,18,73,26,53,115,0,0,0,7,0,1,0,10,0,0,56,100,0,14,51,104,46,53,81,18,162,24,63,80,124,24,36,51,102,0,64,98,0,1,58,54,2,94,107,31,46,80,87,0,111

Radius of gyration: 19.01 Å; Cα contacts (8 Å, |Δi|>4): 670; chains: 1; bounding box: 54×39×49 Å

Organism: Plasmodium falciparum (isolate CDC / Honduras) (NCBI:txid5836)

Nearest PDB structures (foldseek):
  4plz-assembly1_A  TM=1.003E+00  e=1.074E-61  Plasmodium falciparum
  1u5a-assembly1_A  TM=1.003E+00  e=2.018E-60  Plasmodium falciparum
  2x8l-assembly1_A  TM=1.003E+00  e=6.375E-60  Plasmodium falciparum
  1xiv-assembly1_A  TM=1.003E+00  e=8.499E-60  Plasmodium falciparum
  5hs4-assembly1_A  TM=9.993E-01  e=2.122E-56  Plasmodium vivax

Secondary structure (DSSP, 8-state):
--EEEEE--SHHHHHHHHHHHHTT--EEEEE-SSSSHHHHHHHHHHTHHHHHT----EEEE--GGGGTT-SEEEE-----TTHHHHHHHHHHHHHHHHHHH-TTSEEEE-SSSHHHHHHHHHHHH---GGGEEEE-HHHHHHHHHHHHHHHHTS-GGGEE--EEB-SSTT-EE-GGG-EETTEEHHHHHHTTSS-HHHHHHHHHHHHTHHHHHHHTT--S-HHHHHHHHHHHHHHHTT--EEEEEEEEEESGGG-EEEEEEEEEEEETTEEEEE------HHHHHHHHHHHHHHHHHHHHH-

Sequence (302 aa):
KAKIVLVGSGMMIGGVMATLIVQKNLGDVVLFDIVKKNMPHGKALDTSHTNVMAYYSSNCKVSGSNTYDDDLAGADVVIVTAGFRDDLLPLNNNKIMIEIGGHIKKNCPNAFIIIVVTNPVDVMVQLLHQHSGVPKNKIIGLGGVLDTSRLKYYISQQKLNNVCCPRDVNAHIVGAHGNNKMVLLLKRYITVGGIPLQEFINNKLISDAELLEEAIFFDDRTVNTALEIVNLHASSPYVAPAAAIIEMMAESYLKDLKKKKVLICCSTLLEGQYGHSDIFGGTPVVLGANGVEEQQVIELQLNSEEKKAKFDEAIAETKRMKALAH

B-factor: mean 14.52, std 9.45, range [5.78, 57.92]

InterPro domains:
  IPR001236 Lactate/malate dehydrogenase, N-terminal [PF00056] (6-149)
  IPR001557 L-lactate/malate dehydrogenase [PIRSF000102] (4-310)
  IPR001557 L-lactate/malate dehydrogenase [PR00086] (6-30)
  IPR001557 L-lactate/malate dehydrogenase [PR00086] (30-54)
  IPR001557 L-lactate/malate dehydrogenase [PR00086] (123-143)
  IPR001557 L-lactate/malate dehydrogenase [PR00086] (147-165)
  IPR001557 L-lactate/malate dehydrogenase [PR00086] (177-190)
  IPR011275 Malate dehydrogenase, type 3 [cd01339] (7-314)
  IPR015955 Lactate dehydrogenase/glycoside hydrolase, family 4, C-terminal [G3DSA:3.90.110.10] (150-316)
  IPR015955 Lactate dehydrogenase/glycoside hydrolase, family 4, C-terminal [SSF56327] (151-308)
  IPR022383 Lactate/malate dehydrogenase, C-terminal [PF02866] (154-310)
  IPR036291 NAD(P)-binding domain superfamily [SSF51735] (6-149)

Foldseek 3Di:
DAEEEEEACPQQNLLLLLVCLLVLQEAYEDEYCDPPPQQVSQVVSCVCCVVNVHDYRGGYDPDLLVLARHQEYEYQDADVLVRLQVLLVVLLVNLQSCLVHPLNHQYEYEHPVFQLSQVSNCVNNVHDQLRTWYDAWLLLQLQLLQVVCVLLVHDSVQWGFTWKQGHALLIQGDQQGIDGNNHRCVVCCVVVSAHPVNSVVSNVCSRCVQVVQVVVVHGPRNSSSVSVVVQVSCQSVFVQDWTWIWGADPQALHDHPGTMTFTFTHGPSGRPGTDRDPDDPVSSVSSVVSRVVSVVSSVSND